Protein AF-A0A3F3QE02-F1 (afdb_monomer)

Mean predicted aligned error: 12.65 Å

Foldseek 3Di:
DDDDDDPCPPVFQADDPVRLVVVCVVCVVVCVVVVVVCVVQVVFPAFQLRCLVPDPQNVLVNVLCVLPPVSNVQRPDLVFAKEFEGAGPVQSVVPPPDDDNVRSSLQRQQGMFRHADAVVNCAQWQKGFTSHDDPQALGGDIWGWDQDPQGIDINNPKHFPAGQCRHSRHTYTYIHHGDDAFAQPVVVLVPDDCVWAVVLSVLCVVQPVSVCVSQVPVFRWKKFWGFTPVLLVLADPVVNVQCPDPNNVVVSNVVRVLRIGTNDFDDPTPPPPPDPDDPVPPPPPSLVPNLVPDDVVRNPSNSPSPPPGIDMGIGGGD

pLDDT: mean 73.61, std 24.2, range [24.34, 97.94]

Secondary structure (DSSP, 8-state):
--------TTSSSS--HHHHHHHHHHHHHHHHHHHTGGGGGGG----HHHHHHH-GGGHHHHHHHHH-HHHHHHHH-TT--EEEEEE-HHHHHTTGGG--HHHHHHHHHHTEESS---HHHHTT--EEE-S---TTSSSS-EEEEEEETTEEEETTTEEEEEEEEEETTEEEEEESSPPPPPPBHHHHHHHS-HHHHHHHHHHHHH-HHHHHHHT-TT---EEEEEE-HHHHHTS-HHHHHHHTSTTTHHHHHHHHHHTEEET------------SS-----SSSSTHHHHHHS-GGGHHHHHHHTTS-EEEEEEB--

Nearest PDB structures (foldseek):
  7asg-assembly1_A  TM=6.062E-01  e=3.870E-11  Homo sapiens
  5nv6-assembly1_A  TM=6.025E-01  e=3.645E-11  Homo sapiens
  5yjh-assembly1_A-2  TM=5.823E-01  e=7.937E-11  Homo sapiens
  2ltc-assembly1_A  TM=8.422E-01  e=9.269E-08  Homo sapiens
  5yjg-assembly1_A  TM=5.680E-01  e=1.628E-10  Homo sapiens

Organism: NCBI:txid1341132

Structure (mmCIF, N/CA/C/O backbone):
data_AF-A0A3F3QE02-F1
#
_entry.id   AF-A0A3F3QE02-F1
#
loop_
_atom_site.group_PDB
_atom_site.id
_atom_site.type_symbol
_atom_site.label_atom_id
_atom_site.label_alt_id
_atom_site.label_comp_id
_atom_site.label_asym_id
_atom_site.label_entity_id
_atom_site.label_seq_id
_atom_site.pdbx_PDB_ins_code
_atom_site.Cartn_x
_atom_site.Cartn_y
_atom_site.Cartn_z
_atom_site.occupancy
_atom_site.B_iso_or_equiv
_atom_site.auth_seq_id
_atom_site.auth_comp_id
_atom_site.auth_asym_id
_atom_site.auth_atom_id
_atom_site.pdbx_PDB_model_num
ATOM 1 N N . MET A 1 1 ? -8.729 45.104 16.709 1.00 31.39 1 MET A N 1
ATOM 2 C CA . MET A 1 1 ? -8.612 44.468 15.380 1.00 31.39 1 MET A CA 1
ATOM 3 C C . MET A 1 1 ? -7.772 43.216 15.559 1.00 31.39 1 MET A C 1
ATOM 5 O O . MET A 1 1 ? -6.553 43.283 15.537 1.00 31.39 1 MET A O 1
ATOM 9 N N . THR A 1 2 ? -8.435 42.121 15.915 1.00 25.28 2 THR A N 1
ATOM 10 C CA . THR A 1 2 ? -7.852 40.803 16.194 1.00 25.28 2 THR A CA 1
ATOM 11 C C . THR A 1 2 ? -7.754 40.004 14.894 1.00 25.28 2 THR A C 1
ATOM 13 O O . THR A 1 2 ? -8.689 40.004 14.097 1.00 25.28 2 THR A O 1
ATOM 16 N N . ALA A 1 3 ? -6.604 39.373 14.661 1.00 31.03 3 ALA A N 1
ATOM 17 C CA . ALA A 1 3 ? -6.336 38.516 13.507 1.00 31.03 3 ALA A CA 1
ATOM 18 C C . ALA A 1 3 ? -7.158 37.212 13.564 1.00 31.03 3 ALA A C 1
ATOM 20 O O . ALA A 1 3 ? -7.295 36.664 14.659 1.00 31.03 3 ALA A O 1
ATOM 21 N N . PRO A 1 4 ? -7.631 36.651 12.435 1.00 32.84 4 PRO A N 1
ATOM 22 C CA . PRO A 1 4 ? -8.091 35.272 12.398 1.00 32.84 4 PRO A CA 1
ATOM 23 C C . PRO A 1 4 ? -6.944 34.370 11.923 1.00 32.84 4 PRO A C 1
ATOM 25 O O . PRO A 1 4 ? -6.661 34.253 10.733 1.00 32.84 4 PRO A O 1
ATOM 28 N N . GLY A 1 5 ? -6.252 33.765 12.887 1.00 33.69 5 GLY A N 1
ATOM 29 C CA . GLY A 1 5 ? -5.461 32.555 12.686 1.00 33.69 5 GLY A CA 1
ATOM 30 C C . GLY A 1 5 ? -6.272 31.322 13.096 1.00 33.69 5 GLY A C 1
ATOM 31 O O . GLY A 1 5 ? -7.119 31.432 13.979 1.00 33.69 5 GLY A O 1
ATOM 32 N N . SER A 1 6 ? -5.940 30.171 12.490 1.00 34.22 6 SER A N 1
ATOM 33 C CA . SER A 1 6 ? -6.325 28.778 12.831 1.00 34.22 6 SER A CA 1
ATOM 34 C C . SER A 1 6 ? -7.258 27.975 11.897 1.00 34.22 6 SER A C 1
ATOM 36 O O . SER A 1 6 ? -7.756 26.938 12.309 1.00 34.22 6 SER A O 1
ATOM 38 N N . GLU A 1 7 ? -7.366 28.304 10.604 1.00 34.56 7 GLU A N 1
ATOM 39 C CA . GLU A 1 7 ? -8.074 27.466 9.598 1.00 34.56 7 GLU A CA 1
ATOM 40 C C . GLU A 1 7 ? -7.132 26.754 8.598 1.00 34.56 7 GLU A C 1
ATOM 42 O O . GLU A 1 7 ? -7.482 26.489 7.453 1.00 34.56 7 GLU A O 1
ATOM 47 N N . HIS A 1 8 ? -5.904 26.428 9.022 1.00 34.72 8 HIS A N 1
ATOM 48 C CA . HIS A 1 8 ? -4.877 25.801 8.168 1.00 34.72 8 HIS A CA 1
ATOM 49 C C . HIS A 1 8 ? -4.598 24.311 8.509 1.00 34.72 8 HIS A C 1
ATOM 51 O O . HIS A 1 8 ? -3.681 23.699 7.963 1.00 34.72 8 HIS A O 1
ATOM 57 N N . TRP A 1 9 ? -5.370 23.695 9.415 1.00 37.66 9 TRP A N 1
ATOM 58 C CA . TRP A 1 9 ? -4.983 22.479 10.167 1.00 37.66 9 TRP A CA 1
ATOM 59 C C . TRP A 1 9 ? -5.307 21.115 9.527 1.00 37.66 9 TRP A C 1
ATOM 61 O O . TRP A 1 9 ? -5.337 20.088 10.205 1.00 37.66 9 TRP A O 1
ATOM 71 N N . LEU A 1 10 ? -5.451 21.071 8.203 1.00 36.22 10 LEU A N 1
ATOM 72 C CA . LEU A 1 10 ? -5.369 19.831 7.411 1.00 36.22 10 LEU A CA 1
ATOM 73 C C . LEU A 1 10 ? -4.143 19.822 6.485 1.00 36.22 10 LEU A C 1
ATOM 75 O O . LEU A 1 10 ? -4.102 19.085 5.507 1.00 36.22 10 LEU A O 1
ATOM 79 N N . ALA A 1 11 ? -3.137 20.651 6.780 1.00 32.00 11 ALA A N 1
ATOM 80 C CA . ALA A 1 11 ? -1.981 20.852 5.906 1.00 32.00 11 ALA A CA 1
ATOM 81 C C . ALA A 1 11 ? -1.016 19.658 5.783 1.00 32.00 11 ALA A C 1
ATOM 83 O O . ALA A 1 11 ? -0.131 19.703 4.937 1.00 32.00 11 ALA A O 1
ATOM 84 N N . SER A 1 12 ? -1.201 18.568 6.525 1.00 36.78 12 SER A N 1
ATOM 85 C CA . SER A 1 12 ? -0.683 17.259 6.123 1.00 36.78 12 SER A CA 1
ATOM 86 C C . SER A 1 12 ? -1.503 16.156 6.797 1.00 36.78 12 SER A C 1
ATOM 88 O O . SER A 1 12 ? -1.817 16.228 7.985 1.00 36.78 12 SER A O 1
ATOM 90 N N . THR A 1 13 ? -1.859 15.115 6.043 1.00 41.81 13 THR A N 1
ATOM 91 C CA . THR A 1 13 ? -2.338 13.812 6.557 1.00 41.81 13 THR A CA 1
ATOM 92 C C . THR A 1 13 ? -3.775 13.647 7.104 1.00 41.81 13 THR A C 1
ATOM 94 O O . THR A 1 13 ? -4.041 12.649 7.763 1.00 41.81 13 THR A O 1
ATOM 97 N N . ALA A 1 14 ? -4.758 14.504 6.801 1.00 34.31 14 ALA A N 1
ATOM 98 C CA . ALA A 1 14 ? -6.176 14.110 6.961 1.00 34.31 14 ALA A CA 1
ATOM 99 C C . ALA A 1 14 ? -7.114 14.852 5.982 1.00 34.31 14 ALA A C 1
ATOM 101 O O . ALA A 1 14 ? -6.788 15.970 5.584 1.00 34.31 14 ALA A O 1
ATOM 102 N N . PRO A 1 15 ? -8.254 14.255 5.567 1.00 35.03 15 PRO A N 1
ATOM 103 C CA . PRO A 1 15 ? -9.165 14.854 4.587 1.00 35.03 15 PRO A CA 1
ATOM 104 C C . PRO A 1 15 ? -10.041 15.983 5.169 1.00 35.03 15 PRO A C 1
ATOM 106 O O . PRO A 1 15 ? -10.417 15.953 6.337 1.00 35.03 15 PRO A O 1
ATOM 109 N N . THR A 1 16 ? -10.359 16.979 4.330 1.00 37.97 16 THR A N 1
ATOM 110 C CA . THR A 1 16 ? -11.189 18.164 4.661 1.00 37.97 16 THR A CA 1
ATOM 111 C C . THR A 1 16 ? -12.675 17.867 4.796 1.00 37.97 16 THR A C 1
ATOM 113 O O . THR A 1 16 ? -13.139 16.877 4.256 1.00 37.97 16 THR A O 1
ATOM 116 N N . GLU A 1 17 ? -13.433 18.748 5.454 1.00 38.00 17 GLU A N 1
ATOM 117 C CA . GLU A 1 17 ? -14.901 18.675 5.575 1.00 38.00 17 GLU A CA 1
ATOM 118 C C . GLU A 1 17 ? -15.590 18.661 4.194 1.00 38.00 17 GLU A C 1
ATOM 120 O O . GLU A 1 17 ? -16.461 17.838 3.946 1.00 38.00 17 GLU A O 1
ATOM 125 N N . GLY A 1 18 ? -15.085 19.434 3.223 1.00 35.25 18 GLY A N 1
ATOM 126 C CA . GLY A 1 18 ? -15.527 19.356 1.822 1.00 35.25 18 GLY A CA 1
ATOM 127 C C . GLY A 1 18 ? -15.071 18.084 1.091 1.00 35.25 18 GLY A C 1
ATOM 128 O O . GLY A 1 18 ? -15.767 17.590 0.208 1.00 35.25 18 GLY A O 1
ATOM 129 N N . SER A 1 19 ? -13.921 17.504 1.457 1.00 36.50 19 SER A N 1
ATOM 130 C CA . SER A 1 19 ? -13.512 16.171 0.983 1.00 36.50 19 SER A CA 1
ATOM 131 C C . SER A 1 19 ? -14.353 15.065 1.614 1.00 36.50 19 SER A C 1
ATOM 133 O O . SER A 1 19 ? -14.618 14.074 0.949 1.00 36.50 19 SER A O 1
ATOM 135 N N . LEU A 1 20 ? -14.789 15.233 2.862 1.00 38.91 20 LEU A N 1
ATOM 136 C CA . LEU A 1 20 ? -15.699 14.339 3.564 1.00 38.91 20 LEU A CA 1
ATOM 137 C C . LEU A 1 20 ? -17.091 14.421 2.952 1.00 38.91 20 LEU A C 1
ATOM 139 O O . LEU A 1 20 ? -17.633 13.371 2.659 1.00 38.91 20 LEU A O 1
ATOM 143 N N . GLU A 1 21 ? -17.615 15.606 2.631 1.00 40.53 21 GLU A N 1
ATOM 144 C CA . GLU A 1 21 ? -18.857 15.750 1.862 1.00 40.53 21 GLU A CA 1
ATOM 145 C C . GLU A 1 21 ? -18.729 15.166 0.451 1.00 40.53 21 GLU A C 1
ATOM 147 O O . GLU A 1 21 ? -19.657 14.524 -0.029 1.00 40.53 21 GLU A O 1
ATOM 152 N N . HIS A 1 22 ? -17.580 15.326 -0.217 1.00 40.22 22 HIS A N 1
ATOM 153 C CA . HIS A 1 22 ? -17.353 14.752 -1.546 1.00 40.22 22 HIS A CA 1
ATOM 154 C C . HIS A 1 22 ? -17.227 13.226 -1.504 1.00 40.22 22 HIS A C 1
ATOM 156 O O . HIS A 1 22 ? -17.786 12.553 -2.362 1.00 40.22 22 HIS A O 1
ATOM 162 N N . LEU A 1 23 ? -16.543 12.664 -0.502 1.00 40.34 23 LEU A N 1
ATOM 163 C CA . LEU A 1 23 ? -16.462 11.221 -0.266 1.00 40.34 23 LEU A CA 1
ATOM 164 C C . LEU A 1 23 ? -17.835 10.684 0.157 1.00 40.34 23 LEU A C 1
ATOM 166 O O . LEU A 1 23 ? -18.316 9.713 -0.416 1.00 40.34 23 LEU A O 1
ATOM 170 N N . GLN A 1 24 ? -18.519 11.352 1.083 1.00 44.75 24 GLN A N 1
ATOM 171 C CA . GLN A 1 24 ? -19.880 11.021 1.490 1.00 44.75 24 GLN A CA 1
ATOM 172 C C . GLN A 1 24 ? -20.840 11.097 0.309 1.00 44.75 24 GLN A C 1
ATOM 174 O O . GLN A 1 24 ? -21.624 10.179 0.178 1.00 44.75 24 GLN A O 1
ATOM 179 N N . GLN A 1 25 ? -20.763 12.080 -0.593 1.00 47.81 25 GLN A N 1
ATOM 180 C CA . GLN A 1 25 ? -21.573 12.144 -1.821 1.00 47.81 25 GLN A CA 1
ATOM 181 C C . GLN A 1 25 ? -21.164 11.089 -2.854 1.00 47.81 25 GLN A C 1
ATOM 183 O O . GLN A 1 25 ? -22.032 10.473 -3.473 1.00 47.81 25 GLN A O 1
ATOM 188 N N . GLN A 1 26 ? -19.863 10.846 -3.029 1.00 44.28 26 GLN A N 1
ATOM 189 C CA . GLN A 1 26 ? -19.318 9.817 -3.921 1.00 44.28 26 GLN A CA 1
ATOM 190 C C . GLN A 1 26 ? -19.779 8.418 -3.499 1.00 44.28 26 GLN A C 1
ATOM 192 O O . GLN A 1 26 ? -20.041 7.571 -4.356 1.00 44.28 26 GLN A O 1
ATOM 197 N N . TYR A 1 27 ? -19.923 8.191 -2.194 1.00 46.72 27 TYR A N 1
ATOM 198 C CA . TYR A 1 27 ? -20.382 6.934 -1.618 1.00 46.72 27 TYR A CA 1
ATOM 199 C C . TYR A 1 27 ? -21.848 6.974 -1.148 1.00 46.72 27 TYR A C 1
ATOM 201 O O . TYR A 1 27 ? -22.376 5.921 -0.817 1.00 46.72 27 TYR A O 1
ATOM 209 N N . ALA A 1 28 ? -22.557 8.111 -1.196 1.00 46.91 28 ALA A N 1
ATOM 210 C CA . ALA A 1 28 ? -23.898 8.295 -0.610 1.00 46.91 28 ALA A CA 1
ATOM 211 C C . ALA A 1 28 ? -24.915 7.296 -1.160 1.00 46.91 28 ALA A C 1
ATOM 213 O O . ALA A 1 28 ? -25.694 6.721 -0.405 1.00 46.91 28 ALA A O 1
ATOM 214 N N . GLY A 1 29 ? -24.876 7.043 -2.472 1.00 44.41 29 GLY A N 1
ATOM 215 C CA . GLY A 1 29 ? -25.767 6.079 -3.121 1.00 44.41 29 GLY A CA 1
ATOM 216 C C . GLY A 1 29 ? -25.515 4.623 -2.706 1.00 44.41 29 GLY A C 1
ATOM 217 O O . GLY A 1 29 ? -26.452 3.830 -2.691 1.00 44.41 29 GLY A O 1
ATOM 218 N N . TYR A 1 30 ? -24.278 4.275 -2.334 1.00 47.97 30 TYR A N 1
ATOM 219 C CA . TYR A 1 30 ? -23.897 2.934 -1.870 1.00 47.97 30 TYR A CA 1
ATOM 220 C C . TYR A 1 30 ? -24.066 2.783 -0.356 1.00 47.97 30 TYR A C 1
ATOM 222 O O . TYR A 1 30 ? -24.628 1.788 0.102 1.00 47.97 30 TYR A O 1
ATOM 230 N N . CYS A 1 31 ? -23.656 3.799 0.408 1.00 45.06 31 CYS A N 1
ATOM 231 C CA . CYS A 1 31 ? -23.870 3.892 1.843 1.00 45.06 31 CYS A CA 1
ATOM 232 C C . CYS A 1 31 ? -25.361 3.816 2.167 1.00 45.06 31 CYS A C 1
ATOM 234 O O . CYS A 1 31 ? -25.716 3.062 3.051 1.00 45.06 31 CYS A O 1
ATOM 236 N N . HIS A 1 32 ? -26.261 4.484 1.435 1.00 43.59 32 HIS A N 1
ATOM 237 C CA . HIS A 1 32 ? -27.696 4.445 1.753 1.00 43.59 32 HIS A CA 1
ATOM 238 C C . HIS A 1 32 ? -28.330 3.046 1.588 1.00 43.59 32 HIS A C 1
ATOM 240 O O . HIS A 1 32 ? -29.169 2.654 2.397 1.00 43.59 32 HIS A O 1
ATOM 246 N N . ALA A 1 33 ? -27.889 2.252 0.603 1.00 44.84 33 ALA A N 1
ATOM 247 C CA . ALA A 1 33 ? -28.361 0.876 0.413 1.00 44.84 33 ALA A CA 1
ATOM 248 C C . ALA A 1 33 ? -27.816 -0.084 1.488 1.00 44.84 33 ALA A C 1
ATOM 250 O O . ALA A 1 33 ? -28.560 -0.911 2.012 1.00 44.84 33 ALA A O 1
ATOM 251 N N . LEU A 1 34 ? -26.544 0.063 1.871 1.00 48.22 34 LEU A N 1
ATOM 252 C CA . LEU A 1 34 ? -25.916 -0.710 2.950 1.00 48.22 34 LEU A CA 1
ATOM 253 C C . LEU A 1 34 ? -26.347 -0.249 4.350 1.00 48.22 34 LEU A C 1
ATOM 255 O O . LEU A 1 34 ? -26.418 -1.064 5.261 1.00 48.22 34 LEU A O 1
ATOM 259 N N . MET A 1 35 ? -26.745 1.014 4.509 1.00 45.03 35 MET A N 1
ATOM 260 C CA . MET A 1 35 ? -27.331 1.552 5.739 1.00 45.03 35 MET A CA 1
ATOM 261 C C . MET A 1 35 ? -28.660 0.874 6.089 1.00 45.03 35 MET A C 1
ATOM 263 O O . MET A 1 35 ? -28.975 0.719 7.261 1.00 45.03 35 MET A O 1
ATOM 267 N N . SER A 1 36 ? -29.409 0.372 5.099 1.00 45.72 36 SER A N 1
ATOM 268 C CA . SER A 1 36 ? -30.597 -0.452 5.371 1.00 45.72 36 SER A CA 1
ATOM 269 C C . SER A 1 36 ? -30.251 -1.819 5.987 1.00 45.72 36 SER A C 1
ATOM 271 O O . SER A 1 36 ? -31.016 -2.334 6.795 1.00 45.72 36 SER A O 1
ATOM 273 N N . SER A 1 37 ? -29.062 -2.361 5.687 1.00 45.16 37 SER A N 1
ATOM 274 C CA . SER A 1 37 ? -28.469 -3.515 6.385 1.00 45.16 37 SER A CA 1
ATOM 275 C C . SER A 1 37 ? -27.850 -3.128 7.736 1.00 45.16 37 SER A C 1
ATOM 277 O O . SER A 1 37 ? -27.648 -4.001 8.575 1.00 45.16 37 SER A O 1
ATOM 279 N N . LEU A 1 38 ? -27.563 -1.839 7.956 1.00 46.19 38 LEU A N 1
ATOM 280 C CA . LEU A 1 38 ? -27.142 -1.254 9.235 1.00 46.19 38 LEU A CA 1
ATOM 281 C C . LEU A 1 38 ? -28.322 -0.855 10.130 1.00 46.19 38 LEU A C 1
ATOM 283 O O . LEU A 1 38 ? -28.093 -0.369 11.229 1.00 46.19 38 LEU A O 1
ATOM 287 N N . ALA A 1 39 ? -29.577 -1.097 9.744 1.00 45.06 39 ALA A N 1
ATOM 288 C CA . ALA A 1 39 ? -30.697 -0.982 10.685 1.00 45.06 39 ALA A CA 1
ATOM 289 C C . ALA A 1 39 ? -30.563 -1.967 11.873 1.00 45.06 39 ALA A C 1
ATOM 291 O O . ALA A 1 39 ? -31.183 -1.776 12.913 1.00 45.06 39 ALA A O 1
ATOM 292 N N . ASP A 1 40 ? -29.704 -2.989 11.750 1.00 45.28 40 ASP A N 1
ATOM 293 C CA . ASP A 1 40 ? -29.249 -3.824 12.869 1.00 45.28 40 ASP A CA 1
ATOM 294 C C . ASP A 1 40 ? -28.040 -3.240 13.640 1.00 45.28 40 ASP A C 1
ATOM 296 O O . ASP A 1 40 ? -27.746 -3.709 14.737 1.00 45.28 40 ASP A O 1
ATOM 300 N N . ALA A 1 41 ? -27.351 -2.212 13.128 1.00 46.31 41 ALA A N 1
ATOM 301 C CA . ALA A 1 41 ? -26.222 -1.541 13.789 1.00 46.31 41 ALA A CA 1
ATOM 302 C C . ALA A 1 41 ? -26.645 -0.667 14.976 1.00 46.31 41 ALA A C 1
ATOM 304 O O . ALA A 1 41 ? -25.842 -0.476 15.884 1.00 46.31 41 ALA A O 1
ATOM 305 N N . ASP A 1 42 ? -27.919 -0.262 15.052 1.00 48.41 42 ASP A N 1
ATOM 306 C CA . ASP A 1 42 ? -28.525 0.294 16.276 1.00 48.41 42 ASP A CA 1
ATOM 307 C C . ASP A 1 42 ? -28.441 -0.686 17.474 1.00 48.41 42 ASP A C 1
ATOM 309 O O . ASP A 1 42 ? -28.705 -0.305 18.615 1.00 48.41 42 ASP A O 1
ATOM 313 N N . LYS A 1 43 ? -28.044 -1.955 17.255 1.00 50.84 43 LYS A N 1
ATOM 314 C CA . LYS A 1 43 ? -27.726 -2.922 18.323 1.00 50.84 43 LYS A CA 1
ATOM 315 C C . LYS A 1 43 ? -26.253 -2.946 18.738 1.00 50.84 43 LYS A C 1
ATOM 317 O O . LYS A 1 43 ? -25.953 -3.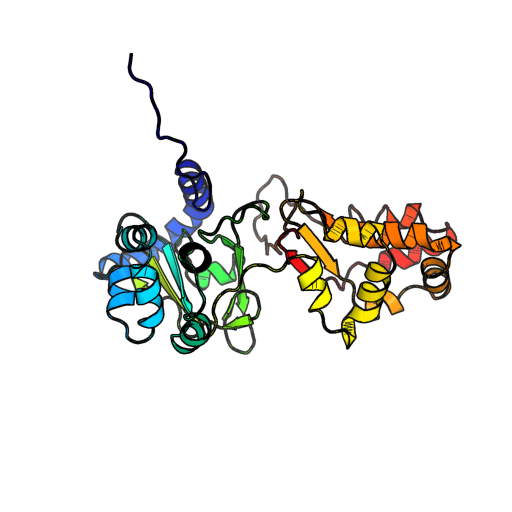498 19.798 1.00 50.84 43 LYS A O 1
ATOM 322 N N . ALA A 1 44 ? -25.326 -2.403 17.950 1.00 59.72 44 ALA A N 1
ATOM 323 C CA . ALA A 1 44 ? -23.914 -2.382 18.314 1.00 59.72 44 ALA A CA 1
ATOM 324 C C . ALA A 1 44 ? -23.667 -1.231 19.300 1.00 59.72 44 ALA A C 1
ATOM 326 O O . ALA A 1 44 ? -23.515 -0.083 18.910 1.00 59.72 44 ALA A O 1
ATOM 327 N N . GLN A 1 45 ? -23.638 -1.540 20.598 1.00 73.19 45 GLN A N 1
ATOM 328 C CA . GLN A 1 45 ? -23.432 -0.544 21.663 1.00 73.19 45 GLN A CA 1
ATOM 329 C C . GLN A 1 45 ? -21.968 -0.123 21.853 1.00 73.19 45 GLN A C 1
ATOM 331 O O . GLN A 1 45 ? -21.680 0.708 22.706 1.00 73.19 45 GLN A O 1
ATOM 336 N N . VAL A 1 46 ? -21.047 -0.731 21.105 1.00 89.88 46 VAL A N 1
ATOM 337 C CA . VAL A 1 46 ? -19.603 -0.616 21.320 1.00 89.88 46 VAL A CA 1
ATOM 338 C C . VAL A 1 46 ? -18.994 0.161 20.159 1.00 89.88 46 VAL A C 1
ATOM 340 O O . VAL A 1 46 ? -19.244 -0.168 19.000 1.00 89.88 46 VAL A O 1
ATOM 343 N N . THR A 1 47 ? -18.203 1.185 20.460 1.00 91.81 47 THR A N 1
ATOM 344 C CA . THR A 1 47 ? -17.444 1.971 19.472 1.00 91.81 47 THR A CA 1
ATOM 345 C C . THR A 1 47 ? -16.246 1.190 18.918 1.00 91.81 47 THR A C 1
ATOM 347 O O . THR A 1 47 ? -15.808 0.197 19.498 1.00 91.81 47 THR A O 1
ATOM 350 N N . LEU A 1 48 ? -15.653 1.661 17.817 1.00 94.81 48 LEU A N 1
ATOM 351 C CA . LEU A 1 48 ? -14.395 1.145 17.269 1.00 94.81 48 LEU A CA 1
ATOM 352 C C . LEU A 1 48 ? -13.312 1.097 18.349 1.00 94.81 48 LEU A C 1
ATOM 354 O O . LEU A 1 48 ? -12.656 0.073 18.511 1.00 94.81 48 LEU A O 1
ATOM 358 N N . TYR A 1 49 ? -13.147 2.176 19.119 1.00 96.69 49 TYR A N 1
ATOM 359 C CA . TYR A 1 49 ? -12.167 2.210 20.203 1.00 96.69 49 TYR A CA 1
ATOM 360 C C . TYR A 1 49 ? -12.443 1.138 21.267 1.00 96.69 49 TYR A C 1
ATOM 362 O O . TYR A 1 49 ? -11.535 0.400 21.646 1.00 96.69 49 TYR A O 1
ATOM 370 N N . GLU A 1 50 ? -13.683 1.024 21.743 1.00 95.88 50 GLU A N 1
ATOM 371 C CA . GLU A 1 50 ? -14.041 0.057 22.787 1.00 95.88 50 GLU A CA 1
ATOM 372 C C . GLU A 1 50 ? -13.909 -1.393 22.302 1.00 95.88 50 GLU A C 1
ATOM 374 O O . GLU A 1 50 ? -13.428 -2.246 23.051 1.00 95.88 50 GLU A O 1
ATOM 379 N N . PHE A 1 51 ? -14.256 -1.672 21.041 1.00 95.69 51 PHE A N 1
ATOM 380 C CA . PHE A 1 51 ? -14.050 -2.982 20.428 1.00 95.69 51 PHE A CA 1
ATOM 381 C C . PHE A 1 51 ? -12.563 -3.347 20.426 1.00 95.69 51 PHE A C 1
ATOM 383 O O . PHE A 1 51 ? -12.188 -4.419 20.901 1.00 95.69 51 PHE A O 1
ATOM 390 N N . LEU A 1 52 ? -11.708 -2.427 19.962 1.00 97.19 52 LEU A N 1
ATOM 391 C CA . LEU A 1 52 ? -10.258 -2.628 19.915 1.00 97.19 52 LEU A CA 1
ATOM 392 C C . LEU A 1 52 ? -9.628 -2.766 21.311 1.00 97.19 52 LEU A C 1
ATOM 394 O O . LEU A 1 52 ? -8.630 -3.468 21.466 1.00 97.19 52 LEU A O 1
ATOM 398 N N . ALA A 1 53 ? -10.185 -2.092 22.317 1.00 97.00 53 ALA A N 1
ATOM 399 C CA . ALA A 1 53 ? -9.705 -2.152 23.695 1.00 97.00 53 ALA A CA 1
ATOM 400 C C . ALA A 1 53 ? -10.120 -3.440 24.424 1.00 97.00 53 ALA A C 1
ATOM 402 O O . ALA A 1 53 ? -9.402 -3.899 25.311 1.00 97.00 53 ALA A O 1
ATOM 403 N N . THR A 1 54 ? -11.266 -4.020 24.061 1.00 95.69 54 THR A N 1
ATOM 404 C CA . THR A 1 54 ? -11.813 -5.215 24.725 1.00 95.69 54 THR A CA 1
ATOM 405 C C . THR A 1 54 ? -11.335 -6.510 24.060 1.00 95.69 54 THR A C 1
ATOM 407 O O . THR A 1 54 ? -11.223 -7.541 24.722 1.00 95.69 54 THR A O 1
ATOM 410 N N . ASN A 1 55 ? -11.042 -6.481 22.757 1.00 95.06 55 ASN A N 1
ATOM 411 C CA . ASN A 1 55 ? -10.613 -7.658 22.012 1.00 95.06 55 ASN A CA 1
ATOM 412 C C . ASN A 1 55 ? -9.110 -7.954 22.219 1.00 95.06 55 ASN A C 1
ATOM 414 O O . ASN A 1 55 ? -8.237 -7.125 21.953 1.00 95.06 55 ASN A O 1
ATOM 418 N N . SER A 1 56 ? -8.785 -9.171 22.671 1.00 96.25 56 SER A N 1
ATOM 419 C CA . SER A 1 56 ? -7.400 -9.605 22.892 1.00 96.25 56 SER A CA 1
ATOM 420 C C . SER A 1 56 ? -6.558 -9.613 21.615 1.00 96.25 56 SER A C 1
ATOM 422 O O . SER A 1 56 ? -5.354 -9.332 21.674 1.00 96.25 56 SER A O 1
ATOM 424 N N . ASP A 1 57 ? -7.173 -9.873 20.461 1.00 95.56 57 ASP A N 1
ATOM 425 C CA . ASP A 1 57 ? -6.490 -10.010 19.170 1.00 95.56 57 ASP A CA 1
ATOM 426 C C . ASP A 1 57 ? -6.060 -8.666 18.570 1.00 95.56 57 ASP A C 1
ATOM 428 O O . ASP A 1 57 ? -5.240 -8.629 17.651 1.00 95.56 57 ASP A O 1
ATOM 432 N N . THR A 1 58 ? -6.529 -7.561 19.157 1.00 96.81 58 THR A N 1
ATOM 433 C CA . THR A 1 58 ? -6.215 -6.183 18.753 1.00 96.81 58 THR A CA 1
ATOM 434 C C . THR A 1 58 ? -5.379 -5.425 19.790 1.00 96.81 58 THR A C 1
ATOM 436 O O . THR A 1 58 ? -5.105 -4.234 19.618 1.00 96.81 58 THR A O 1
ATOM 439 N N . SER A 1 59 ? -4.938 -6.104 20.856 1.00 96.56 59 SER A N 1
ATOM 440 C CA . SER A 1 59 ? -4.235 -5.503 22.000 1.00 96.56 59 SER A CA 1
ATOM 441 C C . SER A 1 59 ? -2.930 -4.767 21.657 1.00 96.56 59 SER A C 1
ATOM 443 O O . SER A 1 59 ? -2.578 -3.808 22.341 1.00 96.56 59 SER A O 1
ATOM 445 N N . GLU A 1 60 ? -2.210 -5.155 20.602 1.00 95.88 60 GLU A N 1
ATOM 446 C CA . GLU A 1 60 ? -1.025 -4.418 20.131 1.00 95.88 60 GLU A CA 1
ATOM 447 C C . GLU A 1 60 ? -1.410 -3.170 19.327 1.00 95.88 60 GLU A C 1
ATOM 449 O O . GLU A 1 60 ? -0.736 -2.144 19.401 1.00 95.88 60 GLU A O 1
ATOM 454 N N . PHE A 1 61 ? -2.506 -3.229 18.567 1.00 97.00 61 PHE A N 1
ATOM 455 C CA . PHE A 1 61 ? -2.963 -2.105 17.752 1.00 97.00 61 PHE A CA 1
ATOM 456 C C . PHE A 1 61 ? -3.530 -0.979 18.620 1.00 97.00 61 PHE A C 1
ATOM 458 O O . PHE A 1 61 ? -3.199 0.187 18.404 1.00 97.00 61 PHE A O 1
ATOM 465 N N . ILE A 1 62 ? -4.322 -1.313 19.645 1.00 97.31 62 ILE A N 1
ATOM 466 C CA . ILE A 1 62 ? -4.885 -0.312 20.563 1.00 97.31 62 ILE A CA 1
ATOM 467 C C . ILE A 1 62 ? -3.796 0.430 21.351 1.00 97.31 62 ILE A C 1
ATOM 469 O O . ILE A 1 62 ? -3.912 1.634 21.552 1.00 97.31 62 ILE A O 1
ATOM 473 N N . GLN A 1 63 ? -2.678 -0.227 21.689 1.00 95.31 63 GLN A N 1
ATOM 474 C CA . GLN A 1 63 ? -1.524 0.443 22.304 1.00 95.31 63 GLN A CA 1
ATOM 475 C C . GLN A 1 63 ? -0.926 1.529 21.398 1.00 95.31 63 GLN A C 1
ATOM 477 O O . GLN A 1 63 ? -0.476 2.562 21.889 1.00 95.31 63 GLN A O 1
ATOM 482 N N . LEU A 1 64 ? -0.918 1.322 20.075 1.00 95.62 64 LEU A N 1
ATOM 483 C CA . LEU A 1 64 ? -0.487 2.349 19.121 1.00 95.62 64 LEU A CA 1
ATOM 484 C C . LEU A 1 64 ? -1.515 3.479 19.018 1.00 95.62 64 LEU A C 1
ATOM 486 O O . LEU A 1 64 ? -1.134 4.648 19.002 1.00 95.62 64 LEU A O 1
ATOM 490 N N . VAL A 1 65 ? -2.807 3.143 18.992 1.00 96.75 65 VAL A N 1
ATOM 491 C CA . VAL A 1 65 ? -3.902 4.127 19.011 1.00 96.75 65 VAL A CA 1
ATOM 492 C C . VAL A 1 65 ? -3.813 5.023 20.248 1.00 96.75 65 VAL A C 1
ATOM 494 O O . VAL A 1 65 ? -3.929 6.237 20.119 1.00 96.75 65 VAL A O 1
ATOM 497 N N . ASP A 1 66 ? -3.537 4.460 21.426 1.00 95.88 66 ASP A N 1
ATOM 498 C CA . ASP A 1 66 ? -3.429 5.211 22.682 1.00 95.88 66 ASP A CA 1
ATOM 499 C C . ASP A 1 66 ? -2.279 6.226 22.701 1.00 95.88 66 ASP A C 1
ATOM 501 O O . ASP A 1 66 ? -2.362 7.234 23.406 1.00 95.88 66 ASP A O 1
ATOM 505 N N . ARG A 1 67 ? -1.233 6.011 21.893 1.00 93.81 67 ARG A N 1
ATOM 506 C CA . ARG A 1 67 ? -0.143 6.984 21.709 1.00 93.81 67 ARG A CA 1
ATOM 507 C C . ARG A 1 67 ? -0.562 8.168 20.839 1.00 93.81 67 ARG A C 1
ATOM 509 O O . ARG A 1 67 ? -0.033 9.264 20.994 1.00 93.81 67 ARG A O 1
ATOM 516 N N . SER A 1 68 ? -1.561 7.989 19.975 1.00 93.44 68 SER A N 1
ATOM 517 C CA . SER A 1 68 ? -2.084 9.043 19.111 1.00 93.44 68 SER A CA 1
ATOM 518 C C . SER A 1 68 ? -3.436 9.552 19.603 1.00 93.44 68 SER A C 1
ATOM 520 O O . SER A 1 68 ? -4.496 9.062 19.206 1.00 93.44 68 SER A O 1
ATOM 522 N N . ARG A 1 69 ? -3.409 10.624 20.406 1.00 92.19 69 ARG A N 1
ATOM 523 C CA . ARG A 1 69 ? -4.623 11.297 20.905 1.00 92.19 69 ARG A CA 1
ATOM 524 C C . ARG A 1 69 ? -5.648 11.565 19.794 1.00 92.19 69 ARG A C 1
ATOM 526 O O . ARG A 1 69 ? -6.830 11.305 19.977 1.00 92.19 69 ARG A O 1
ATOM 533 N N . ARG A 1 70 ? -5.182 12.033 18.632 1.00 89.00 70 ARG A N 1
ATOM 534 C CA . ARG A 1 70 ? -6.032 12.375 17.483 1.00 89.00 70 ARG A CA 1
ATOM 535 C C . ARG A 1 70 ? -6.772 11.162 16.911 1.00 89.00 70 ARG A C 1
ATOM 537 O O . ARG A 1 70 ? -7.951 11.265 16.593 1.00 89.00 70 ARG A O 1
ATOM 544 N N . ILE A 1 71 ? -6.089 10.026 16.758 1.00 94.94 71 ILE A N 1
ATOM 545 C CA . ILE A 1 71 ? -6.715 8.800 16.243 1.00 94.94 71 ILE A CA 1
ATOM 546 C C . ILE A 1 71 ? -7.659 8.208 17.287 1.00 94.94 71 ILE A C 1
ATOM 548 O O . ILE A 1 71 ? -8.754 7.777 16.941 1.00 94.94 71 ILE A O 1
ATOM 552 N N . LYS A 1 72 ? -7.277 8.245 18.565 1.00 95.94 72 LYS A N 1
ATOM 553 C CA . LYS A 1 72 ? -8.138 7.816 19.667 1.00 95.94 72 LYS A CA 1
ATOM 554 C C . LYS A 1 72 ? -9.467 8.574 19.691 1.00 95.94 72 LYS A C 1
ATOM 556 O O . LYS A 1 72 ? -10.514 7.937 19.686 1.00 95.94 72 LYS A O 1
ATOM 561 N N . GLU A 1 73 ? -9.427 9.906 19.647 1.00 93.19 73 GLU A N 1
ATOM 562 C CA . GLU A 1 73 ? -10.632 10.749 19.602 1.00 93.19 73 GLU A CA 1
ATOM 563 C C . GLU A 1 73 ? -11.502 10.431 18.371 1.00 93.19 73 GLU A C 1
ATOM 565 O O . GLU A 1 73 ? -12.722 10.343 18.485 1.00 93.19 73 GLU A O 1
ATOM 570 N N . LEU A 1 74 ? -10.886 10.175 17.210 1.00 92.12 74 LEU A N 1
ATOM 571 C CA . LEU A 1 74 ? -11.599 9.786 15.988 1.00 92.12 74 LEU A CA 1
ATOM 572 C C . LEU A 1 74 ? -12.330 8.443 16.134 1.00 92.12 74 LEU A C 1
ATOM 574 O O . LEU A 1 74 ? -13.481 8.338 15.724 1.00 92.12 74 LEU A O 1
ATOM 578 N N . LEU A 1 75 ? -11.696 7.428 16.727 1.00 93.50 75 LEU A N 1
ATOM 579 C CA . LEU A 1 75 ? -12.299 6.097 16.893 1.00 93.50 75 LEU A CA 1
ATOM 580 C C . LEU A 1 75 ? -13.371 6.047 17.994 1.00 93.50 75 LEU A C 1
ATOM 582 O O . LEU A 1 75 ? -14.183 5.121 18.011 1.00 93.50 75 LEU A O 1
ATOM 586 N N . GLN A 1 76 ? -13.383 7.025 18.902 1.00 92.50 76 GLN A N 1
ATOM 587 C CA . GLN A 1 76 ? -14.426 7.205 19.918 1.00 92.50 76 GLN A CA 1
ATOM 588 C C . GLN A 1 76 ? -15.627 8.010 19.403 1.00 92.50 76 GLN A C 1
ATOM 590 O O . GLN A 1 76 ? -16.692 7.965 20.013 1.00 92.50 76 GLN A O 1
ATOM 595 N N . ASN A 1 77 ? -15.470 8.758 18.309 1.00 86.19 77 ASN A N 1
ATOM 596 C CA . ASN A 1 77 ? -16.524 9.613 17.783 1.00 86.19 77 ASN A CA 1
ATOM 597 C C . ASN A 1 77 ? -17.612 8.784 17.078 1.00 86.19 77 ASN A C 1
ATOM 599 O O . ASN A 1 77 ? -17.368 8.203 16.019 1.00 86.19 77 ASN A O 1
ATOM 603 N N . SER A 1 78 ? -18.817 8.767 17.649 1.00 81.75 78 SER A N 1
ATOM 604 C CA . SER A 1 78 ? -19.968 8.049 17.090 1.00 81.75 78 SER A CA 1
ATOM 605 C C . SER A 1 78 ? -20.514 8.657 15.797 1.00 81.75 78 SER A C 1
ATOM 607 O O . SER A 1 78 ? -21.115 7.942 15.000 1.00 81.75 78 SER A O 1
ATOM 609 N N . ASP A 1 79 ? -20.266 9.945 15.551 1.00 78.06 79 ASP A N 1
ATOM 610 C CA . ASP A 1 79 ? -20.7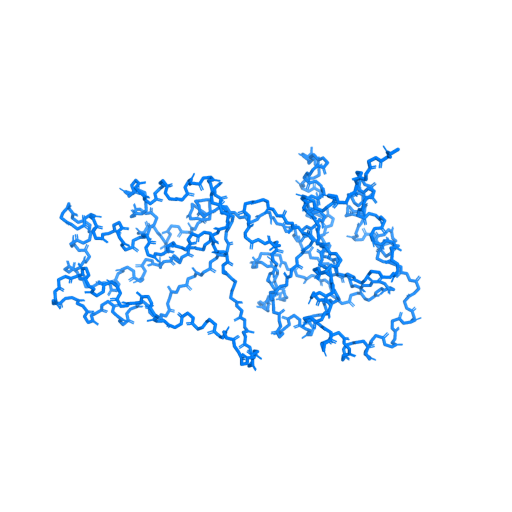47 10.644 14.354 1.00 78.06 79 ASP A CA 1
ATOM 611 C C . ASP A 1 79 ? -19.869 10.371 13.123 1.00 78.06 79 ASP A C 1
ATOM 613 O O . ASP A 1 79 ? -20.236 10.695 11.991 1.00 78.06 79 ASP A O 1
ATOM 617 N N . PHE A 1 80 ? -18.691 9.769 13.322 1.00 77.94 80 PHE A N 1
ATOM 618 C CA . PHE A 1 80 ? -17.745 9.476 12.255 1.00 77.94 80 PHE A CA 1
ATOM 619 C C . PHE A 1 80 ? -17.675 7.975 11.967 1.00 77.94 80 PHE A C 1
ATOM 621 O O . PHE A 1 80 ? -17.093 7.206 12.728 1.00 77.94 80 PHE A O 1
ATOM 628 N N . SER A 1 81 ? -18.223 7.563 10.820 1.00 82.38 81 SER A N 1
ATOM 629 C CA . SER A 1 81 ? -18.158 6.169 10.375 1.00 82.38 81 SER A CA 1
ATOM 630 C C . SER A 1 81 ? -16.854 5.864 9.637 1.00 82.38 81 SER A C 1
ATOM 632 O O . SER A 1 81 ? -16.525 6.517 8.643 1.00 82.38 81 SER A O 1
ATOM 634 N N . SER A 1 82 ? -16.121 4.843 10.084 1.00 89.00 82 SER A N 1
ATOM 635 C CA . SER A 1 82 ? -14.866 4.426 9.447 1.00 89.00 82 SER A CA 1
ATOM 636 C C . SER A 1 82 ? -14.673 2.912 9.424 1.00 89.00 82 SER A C 1
ATOM 638 O O . SER A 1 82 ? -15.389 2.163 10.081 1.00 89.00 82 SER A O 1
ATOM 640 N N . THR A 1 83 ? -13.705 2.445 8.639 1.00 95.06 83 THR A N 1
ATOM 641 C CA . THR A 1 83 ? -13.289 1.038 8.629 1.00 95.06 83 THR A CA 1
ATOM 642 C C . THR A 1 83 ? -11.842 0.940 9.075 1.00 95.06 83 THR A C 1
ATOM 644 O O . THR A 1 83 ? -10.975 1.598 8.495 1.00 95.06 83 THR A O 1
ATOM 647 N N . VAL A 1 84 ? -11.576 0.113 10.083 1.00 97.50 84 VAL A N 1
ATOM 648 C CA . VAL A 1 84 ? -10.236 -0.112 10.629 1.00 97.50 84 VAL A CA 1
ATOM 649 C C . VAL A 1 84 ? -9.716 -1.470 10.166 1.00 97.50 84 VAL A C 1
ATOM 651 O O . VAL A 1 84 ? -10.330 -2.509 10.395 1.00 97.50 84 VAL A O 1
ATOM 654 N N . TRP A 1 85 ? -8.556 -1.446 9.524 1.00 97.56 85 TRP A N 1
ATOM 655 C CA . TRP A 1 85 ? -7.803 -2.608 9.073 1.00 97.56 85 TRP A CA 1
ATOM 656 C C . TRP A 1 85 ? -6.785 -2.956 10.151 1.00 97.56 85 TRP A C 1
ATOM 658 O O . TRP A 1 85 ? -5.749 -2.306 10.247 1.00 97.56 85 TRP A O 1
ATOM 668 N N . VAL A 1 86 ? -7.068 -3.936 11.000 1.00 97.94 86 VAL A N 1
ATOM 669 C CA . VAL A 1 86 ? -6.243 -4.232 12.175 1.00 97.94 86 VAL A CA 1
ATOM 670 C C . VAL A 1 86 ? -5.257 -5.350 11.853 1.00 97.94 86 VAL A C 1
ATOM 672 O O . VAL A 1 86 ? -5.677 -6.483 11.618 1.00 97.94 86 VAL A O 1
ATOM 675 N N . PRO A 1 87 ? -3.940 -5.091 11.849 1.00 97.12 87 PRO A N 1
ATOM 676 C CA . PRO A 1 87 ? -2.962 -6.157 11.723 1.00 97.12 87 PRO A CA 1
ATOM 677 C C . PRO A 1 87 ? -2.940 -7.022 12.980 1.00 97.12 87 PRO A C 1
ATOM 679 O O . PRO A 1 87 ? -3.114 -6.524 14.091 1.00 97.12 87 PRO A O 1
ATOM 682 N N . SER A 1 88 ? -2.617 -8.299 12.813 1.00 95.75 88 SER A N 1
ATOM 683 C CA . SER A 1 88 ? -2.447 -9.220 13.928 1.00 95.75 88 SER A CA 1
ATOM 684 C C . SER A 1 88 ? -1.389 -8.723 14.921 1.00 95.75 88 SER A C 1
ATOM 686 O O . SER A 1 88 ? -0.355 -8.155 14.543 1.00 95.75 88 SER A O 1
ATOM 688 N N . ASN A 1 89 ? -1.579 -9.035 16.205 1.00 95.88 89 ASN A N 1
ATOM 689 C CA . ASN A 1 89 ? -0.589 -8.755 17.252 1.00 95.88 89 ASN A CA 1
ATOM 690 C C . ASN A 1 89 ? 0.805 -9.331 16.927 1.00 95.88 89 ASN A C 1
ATOM 692 O O . ASN A 1 89 ? 1.836 -8.802 17.343 1.00 95.88 89 ASN A O 1
ATOM 696 N N . ILE A 1 90 ? 0.870 -10.439 16.181 1.00 93.81 90 ILE A N 1
ATOM 697 C CA . ILE A 1 90 ? 2.138 -11.027 15.726 1.00 93.81 90 ILE A CA 1
ATOM 698 C C . ILE A 1 90 ? 2.838 -10.098 14.728 1.00 93.81 90 ILE A C 1
ATOM 700 O O . ILE A 1 90 ? 4.048 -9.898 14.840 1.00 93.81 90 ILE A O 1
ATOM 704 N N . ALA A 1 91 ? 2.101 -9.513 13.782 1.00 92.62 91 ALA A N 1
ATOM 705 C CA . ALA A 1 91 ? 2.653 -8.597 12.790 1.00 92.62 91 ALA A CA 1
ATOM 706 C C . ALA A 1 91 ? 3.169 -7.297 13.425 1.00 92.62 91 ALA A C 1
ATOM 708 O O . ALA A 1 91 ? 4.270 -6.856 13.102 1.00 92.62 91 ALA A O 1
ATOM 709 N N . LEU A 1 92 ? 2.421 -6.721 14.371 1.00 93.38 92 LEU A N 1
ATOM 710 C CA . LEU A 1 92 ? 2.785 -5.457 15.025 1.00 93.38 92 LEU A CA 1
ATOM 711 C C . LEU A 1 92 ? 3.999 -5.583 15.950 1.00 93.38 92 LEU A C 1
ATOM 713 O O . LEU A 1 92 ? 4.867 -4.708 15.949 1.00 93.38 92 LEU A O 1
ATOM 717 N N . ARG A 1 93 ? 4.129 -6.697 16.685 1.00 91.00 93 ARG A N 1
ATOM 718 C CA . ARG A 1 93 ? 5.286 -6.932 17.569 1.00 91.00 93 ARG A CA 1
ATOM 719 C C . ARG A 1 93 ? 6.624 -6.941 16.832 1.00 91.00 93 ARG A C 1
ATOM 721 O O . ARG A 1 93 ? 7.640 -6.622 17.440 1.00 91.00 93 ARG A O 1
ATOM 728 N N . ARG A 1 94 ? 6.634 -7.259 15.534 1.00 85.88 94 ARG A N 1
ATOM 729 C CA . ARG A 1 94 ? 7.845 -7.216 14.697 1.00 85.88 94 ARG A CA 1
ATOM 730 C C . ARG A 1 94 ? 8.313 -5.791 14.376 1.00 85.88 94 ARG A C 1
ATOM 732 O O . ARG A 1 94 ? 9.464 -5.635 14.000 1.00 85.88 94 ARG A O 1
ATOM 739 N N . LEU A 1 95 ? 7.452 -4.780 14.522 1.00 80.00 95 LEU A N 1
ATOM 740 C CA . LEU A 1 95 ? 7.732 -3.386 14.143 1.00 80.00 95 LEU A CA 1
ATOM 741 C C . LEU A 1 95 ? 7.895 -2.437 15.340 1.00 80.00 95 LEU A C 1
ATOM 743 O O . LEU A 1 95 ? 8.470 -1.364 15.203 1.00 80.00 95 LEU A O 1
ATOM 747 N N . ARG A 1 96 ? 7.369 -2.801 16.516 1.00 68.00 96 ARG A N 1
ATOM 748 C CA . ARG A 1 96 ? 7.107 -1.862 17.623 1.00 68.00 96 ARG A CA 1
ATOM 749 C C . ARG A 1 96 ? 8.340 -1.148 18.192 1.00 68.00 96 ARG A C 1
ATOM 751 O O . ARG A 1 96 ? 8.198 -0.051 18.723 1.00 68.00 96 ARG A O 1
ATOM 758 N N . ASN A 1 97 ? 9.525 -1.747 18.109 1.00 67.62 97 ASN A N 1
ATOM 759 C CA . ASN A 1 97 ? 10.702 -1.238 18.819 1.00 67.62 97 ASN A CA 1
ATOM 760 C C . ASN A 1 97 ? 11.385 -0.037 18.136 1.00 67.62 97 ASN A C 1
ATOM 762 O O . ASN A 1 97 ? 12.315 0.515 18.714 1.00 67.62 97 ASN A O 1
ATOM 766 N N . GLU A 1 98 ? 10.936 0.380 16.948 1.00 71.00 98 GLU A N 1
ATOM 767 C CA . GLU A 1 98 ? 11.695 1.317 16.100 1.00 71.00 98 GLU A CA 1
ATOM 768 C C . GLU A 1 98 ? 10.883 2.522 15.592 1.00 71.00 98 GLU A C 1
ATOM 770 O O . GLU A 1 98 ? 11.408 3.327 14.830 1.00 71.00 98 GLU A O 1
ATOM 775 N N . LEU A 1 99 ? 9.614 2.679 15.992 1.00 84.31 99 LEU A N 1
ATOM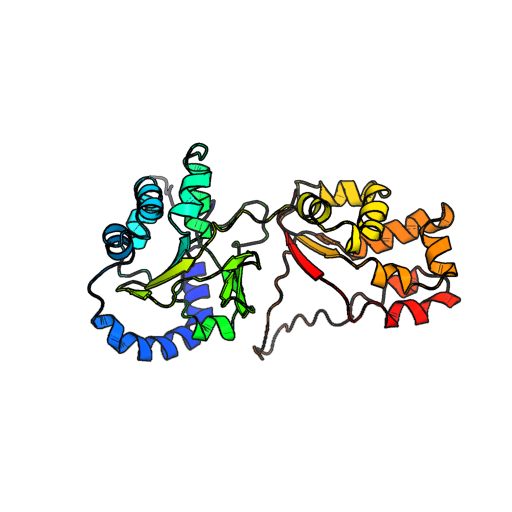 776 C CA . LEU A 1 99 ? 8.727 3.683 15.387 1.00 84.31 99 LEU A CA 1
ATOM 777 C C . LEU A 1 99 ? 8.685 5.002 16.170 1.00 84.31 99 LEU A C 1
ATOM 779 O O . LEU A 1 99 ? 8.368 5.021 17.366 1.00 84.31 99 LEU A O 1
ATOM 783 N N . SER A 1 100 ? 8.935 6.109 15.465 1.00 90.25 100 SER A N 1
ATOM 784 C CA . SER A 1 100 ? 8.681 7.463 15.965 1.00 90.25 100 SER A CA 1
ATOM 785 C C . SER A 1 100 ? 7.173 7.749 16.084 1.00 90.25 100 SER A C 1
ATOM 787 O O . SER A 1 100 ? 6.340 7.012 15.555 1.00 90.25 100 SER A O 1
ATOM 789 N N . GLU A 1 101 ? 6.790 8.835 16.764 1.00 89.00 101 GLU A N 1
ATOM 790 C CA . GLU A 1 101 ? 5.377 9.253 16.842 1.00 89.00 101 GLU A CA 1
ATOM 791 C C . GLU A 1 101 ? 4.786 9.581 15.457 1.00 89.00 101 GLU A C 1
ATOM 793 O O . GLU A 1 101 ? 3.622 9.275 15.186 1.00 89.00 101 GLU A O 1
ATOM 798 N N . GLU A 1 102 ? 5.595 10.140 14.553 1.00 89.31 102 GLU A N 1
ATOM 799 C CA . GLU A 1 102 ? 5.193 10.408 13.167 1.00 89.31 102 GLU A CA 1
ATOM 800 C C . GLU A 1 102 ? 4.947 9.104 12.399 1.00 89.31 102 GLU A C 1
ATOM 802 O O . GLU A 1 102 ? 3.928 8.968 11.717 1.00 89.31 102 GLU A O 1
ATOM 807 N N . ASP A 1 103 ? 5.818 8.106 12.577 1.00 90.25 103 ASP A N 1
ATOM 808 C CA . ASP A 1 103 ? 5.665 6.793 11.945 1.00 90.25 103 ASP A CA 1
ATOM 809 C C . ASP A 1 103 ? 4.423 6.055 12.445 1.00 90.25 103 ASP A C 1
ATOM 811 O O . ASP A 1 103 ? 3.747 5.372 11.671 1.00 90.25 103 ASP A O 1
ATOM 815 N N . ILE A 1 104 ? 4.097 6.199 13.733 1.00 92.19 104 ILE A N 1
ATOM 816 C CA . ILE A 1 104 ? 2.896 5.612 14.335 1.00 92.19 104 ILE A CA 1
ATOM 817 C C . ILE A 1 104 ? 1.649 6.269 13.769 1.00 92.19 104 ILE A C 1
ATOM 819 O O . ILE A 1 104 ? 0.734 5.561 13.351 1.00 92.19 104 ILE A O 1
ATOM 823 N N . LEU A 1 105 ? 1.611 7.601 13.701 1.00 93.00 105 LEU A N 1
ATOM 824 C CA . LEU A 1 105 ? 0.487 8.308 13.098 1.00 93.00 105 LEU A CA 1
ATOM 825 C C . LEU A 1 105 ? 0.304 7.893 11.632 1.00 93.00 105 LEU A C 1
ATOM 827 O O . LEU A 1 105 ? -0.802 7.523 11.234 1.00 93.00 105 LEU A O 1
ATOM 831 N N . ALA A 1 106 ? 1.390 7.863 10.856 1.00 92.06 106 ALA A N 1
ATOM 832 C CA . ALA A 1 106 ? 1.376 7.407 9.472 1.00 92.06 106 ALA A CA 1
ATOM 833 C C . ALA A 1 106 ? 0.919 5.945 9.354 1.00 92.06 106 ALA A C 1
ATOM 835 O O . ALA A 1 106 ? 0.199 5.585 8.423 1.00 92.06 106 ALA A O 1
ATOM 836 N N . LEU A 1 107 ? 1.329 5.067 10.275 1.00 94.31 107 LEU A N 1
ATOM 837 C CA . LEU A 1 107 ? 0.859 3.683 10.345 1.00 94.31 107 LEU A CA 1
ATOM 838 C C . LEU A 1 107 ? -0.642 3.633 10.585 1.00 94.31 107 LEU A C 1
ATOM 840 O O . LEU A 1 107 ? -1.344 3.054 9.760 1.00 94.31 107 LEU A O 1
ATOM 844 N N . LEU A 1 108 ? -1.144 4.267 11.639 1.00 96.38 108 LEU A N 1
ATOM 845 C CA . LEU A 1 108 ? -2.568 4.263 11.970 1.00 96.38 108 LEU A CA 1
ATOM 846 C C . LEU A 1 108 ? -3.414 4.816 10.817 1.00 96.38 108 LEU A C 1
ATOM 848 O O . LEU A 1 108 ? -4.379 4.182 10.402 1.00 96.38 108 LEU A O 1
ATOM 852 N N . GLN A 1 109 ? -3.006 5.933 10.215 1.00 95.12 109 GLN A N 1
ATOM 853 C CA . GLN A 1 109 ? -3.712 6.532 9.080 1.00 95.12 109 GLN A CA 1
ATOM 854 C C . GLN A 1 109 ? -3.774 5.611 7.853 1.00 95.12 109 GLN A C 1
ATOM 856 O O . GLN A 1 109 ? -4.771 5.607 7.133 1.00 95.12 109 GLN A O 1
ATOM 861 N N . ARG A 1 110 ? -2.739 4.796 7.603 1.00 95.12 110 ARG A N 1
ATOM 862 C CA . ARG A 1 110 ? -2.749 3.805 6.510 1.00 95.12 110 ARG A CA 1
ATOM 863 C C . ARG A 1 110 ? -3.714 2.651 6.768 1.00 95.12 110 ARG A C 1
ATOM 865 O O . ARG A 1 110 ? -4.114 1.996 5.813 1.00 95.12 110 ARG A O 1
ATOM 872 N N . HIS A 1 111 ? -4.062 2.415 8.028 1.00 97.12 111 HIS A N 1
ATOM 873 C CA . HIS A 1 111 ? -4.910 1.319 8.485 1.00 97.12 111 HIS A CA 1
ATOM 874 C C . HIS A 1 111 ? -6.353 1.756 8.763 1.00 97.12 111 HIS A C 1
ATOM 876 O O . HIS A 1 111 ? -7.149 0.950 9.227 1.00 97.12 111 HIS A O 1
ATOM 882 N N . ILE A 1 112 ? -6.721 3.005 8.471 1.00 96.44 112 ILE A N 1
ATOM 883 C CA . ILE A 1 112 ? -8.079 3.513 8.679 1.00 96.44 112 ILE A CA 1
ATOM 884 C C . ILE A 1 112 ? -8.591 4.095 7.366 1.00 96.44 112 ILE A C 1
ATOM 886 O O . ILE A 1 112 ? -7.940 4.947 6.763 1.00 96.44 112 ILE A O 1
ATOM 890 N N . SER A 1 113 ? -9.765 3.651 6.930 1.00 94.00 113 SER A N 1
ATOM 891 C CA . SER A 1 113 ? -10.491 4.200 5.785 1.00 94.00 113 SER A CA 1
ATOM 892 C C . SER A 1 113 ? -11.646 5.085 6.268 1.00 94.00 113 SER A C 1
ATOM 894 O O . SER A 1 113 ? -12.396 4.649 7.142 1.00 94.00 113 SER A O 1
ATOM 896 N N . PRO A 1 114 ? -11.839 6.299 5.709 1.00 88.31 114 PRO A N 1
ATOM 897 C CA . PRO A 1 114 ? -12.847 7.271 6.162 1.00 88.31 114 PRO A CA 1
ATOM 898 C C . PRO A 1 114 ? -14.276 6.933 5.698 1.00 88.31 114 PRO A C 1
ATOM 900 O O . PRO A 1 114 ? -15.052 7.818 5.342 1.00 88.31 114 PRO A O 1
ATOM 903 N N . CYS A 1 115 ? -14.605 5.649 5.599 1.00 82.25 115 CYS A N 1
ATOM 904 C CA . CYS A 1 115 ? -15.902 5.178 5.145 1.00 82.25 115 CYS A CA 1
ATOM 905 C C . CYS A 1 115 ? -16.186 3.763 5.652 1.00 82.25 115 CYS A C 1
ATOM 907 O O . CYS A 1 115 ? -15.278 3.006 6.005 1.00 82.25 115 CYS A O 1
ATOM 909 N N . PHE A 1 116 ? -17.468 3.409 5.663 1.00 82.56 116 PHE A N 1
ATOM 910 C CA . PHE A 1 116 ? -17.954 2.069 5.961 1.00 82.56 116 PHE A CA 1
ATOM 911 C C . PHE A 1 116 ? -17.737 1.146 4.750 1.00 82.56 116 PHE A C 1
ATOM 913 O O . PHE A 1 116 ? -18.343 1.347 3.696 1.00 82.56 116 PHE A O 1
ATOM 920 N N . LEU A 1 117 ? -16.852 0.155 4.882 1.00 87.38 117 LEU A N 1
ATOM 921 C CA . LEU A 1 117 ? -16.378 -0.696 3.787 1.00 87.38 117 LEU A CA 1
ATOM 922 C C . LEU A 1 117 ? -16.602 -2.182 4.092 1.00 87.38 117 LEU A C 1
ATOM 924 O O . LEU A 1 117 ? -15.663 -2.883 4.484 1.00 87.38 117 LEU A O 1
ATOM 928 N N . PRO A 1 118 ? -17.830 -2.685 3.899 1.00 86.12 118 PRO A N 1
ATOM 929 C CA . PRO A 1 118 ? -18.103 -4.104 4.020 1.00 86.12 118 PRO A CA 1
ATOM 930 C C . PRO A 1 118 ? -17.459 -4.858 2.858 1.00 86.12 118 PRO A C 1
ATOM 932 O O . PRO A 1 118 ? -17.307 -4.325 1.750 1.00 86.12 118 PRO A O 1
ATOM 935 N N . ILE A 1 119 ? -17.130 -6.127 3.069 1.00 86.94 119 ILE A N 1
ATOM 936 C CA . ILE A 1 119 ? -16.512 -6.958 2.031 1.00 86.94 119 ILE A CA 1
ATOM 937 C C . ILE A 1 119 ? -17.362 -7.015 0.757 1.00 86.94 119 ILE A C 1
ATOM 939 O O . ILE A 1 119 ? -16.825 -6.941 -0.350 1.00 86.94 119 ILE A O 1
ATOM 943 N N . SER A 1 120 ? -18.689 -7.075 0.890 1.00 81.44 120 SER A N 1
ATOM 944 C CA . SER A 1 120 ? -19.619 -7.080 -0.247 1.00 81.44 120 SER A CA 1
ATOM 945 C C . SER A 1 120 ? -19.440 -5.867 -1.170 1.00 81.44 120 SER A C 1
ATOM 947 O O . SER A 1 120 ? -19.493 -6.008 -2.393 1.00 81.44 120 SER A O 1
ATOM 949 N N . PHE A 1 121 ? -19.154 -4.691 -0.604 1.00 81.75 121 PHE A N 1
ATOM 950 C CA . PHE A 1 121 ? -18.830 -3.488 -1.365 1.00 81.75 121 PHE A CA 1
ATOM 951 C C . PHE A 1 121 ? -17.464 -3.612 -2.044 1.00 81.75 121 PHE A C 1
ATOM 953 O O . PHE A 1 121 ? -17.340 -3.338 -3.241 1.00 81.75 121 PHE A O 1
ATOM 960 N N . LEU A 1 122 ? -16.455 -4.090 -1.314 1.00 84.62 122 LEU A N 1
ATOM 961 C CA . LEU A 1 122 ? -15.077 -4.216 -1.797 1.00 84.62 122 LEU A CA 1
ATOM 962 C C . LEU A 1 122 ? -14.935 -5.188 -2.978 1.00 84.62 122 LEU A C 1
ATOM 964 O O . LEU A 1 122 ? -14.042 -5.022 -3.805 1.00 84.62 122 LEU A O 1
ATOM 968 N N . LEU A 1 123 ? -15.847 -6.151 -3.132 1.00 80.50 123 LEU A N 1
ATOM 969 C CA . LEU A 1 123 ? -15.905 -7.004 -4.326 1.00 80.50 123 LEU A CA 1
ATOM 970 C C . LEU A 1 123 ? -16.277 -6.233 -5.606 1.00 80.50 123 LEU A C 1
ATOM 972 O O . LEU A 1 123 ? -15.917 -6.654 -6.705 1.00 80.50 123 LEU A O 1
ATOM 976 N N . THR A 1 124 ? -16.978 -5.105 -5.477 1.00 76.00 124 THR A N 1
ATOM 977 C CA . THR A 1 124 ? -17.394 -4.253 -6.607 1.00 76.00 124 THR A CA 1
ATOM 978 C C . THR A 1 124 ? -16.500 -3.028 -6.782 1.00 76.00 124 THR A C 1
ATOM 980 O O . THR A 1 124 ? -16.229 -2.613 -7.909 1.00 76.00 124 THR A O 1
ATOM 983 N N . ALA A 1 125 ? -15.995 -2.485 -5.676 1.00 80.00 125 ALA A N 1
ATOM 984 C CA . ALA A 1 125 ? -15.114 -1.329 -5.617 1.00 80.00 125 ALA A CA 1
ATOM 985 C C . ALA A 1 125 ? -13.853 -1.691 -4.809 1.00 80.00 125 ALA A C 1
ATOM 987 O O . ALA A 1 125 ? -13.731 -1.329 -3.639 1.00 80.00 125 ALA A O 1
ATOM 988 N N . PRO A 1 126 ? -12.898 -2.416 -5.420 1.00 84.88 126 PRO A N 1
ATOM 989 C CA . PRO A 1 126 ? -11.782 -3.016 -4.690 1.00 84.88 126 PRO A CA 1
ATOM 990 C C . PRO A 1 126 ? -10.720 -2.013 -4.249 1.00 84.88 126 PRO A C 1
ATOM 992 O O . PRO A 1 126 ? -9.889 -2.347 -3.413 1.00 84.88 126 PRO A O 1
ATOM 995 N N . THR A 1 127 ? -10.693 -0.807 -4.818 1.00 86.62 127 THR A N 1
ATOM 996 C CA . THR A 1 127 ? -9.695 0.214 -4.487 1.00 86.62 127 THR A CA 1
ATOM 997 C C . THR A 1 127 ? -10.351 1.339 -3.704 1.00 86.62 127 THR A C 1
ATOM 999 O O . THR A 1 127 ? -11.231 2.018 -4.226 1.00 86.62 127 THR A O 1
ATOM 1002 N N . VAL A 1 128 ? -9.884 1.544 -2.475 1.00 87.19 128 VAL A N 1
ATOM 1003 C CA . VAL A 1 128 ? -10.477 2.462 -1.496 1.00 87.19 128 VAL A CA 1
ATOM 1004 C C . VAL A 1 128 ? -9.402 3.303 -0.822 1.00 87.19 128 VAL A C 1
ATOM 1006 O O . VAL A 1 128 ? -8.241 2.896 -0.728 1.00 87.19 128 VAL A O 1
ATOM 1009 N N . ASP A 1 129 ? -9.797 4.484 -0.366 1.00 88.38 129 ASP A N 1
ATOM 1010 C CA . ASP A 1 129 ? -8.902 5.453 0.256 1.00 88.38 129 ASP A CA 1
ATOM 1011 C C . ASP A 1 129 ? -8.645 5.111 1.732 1.00 88.38 129 ASP A C 1
ATOM 1013 O O . ASP A 1 129 ? -9.470 4.485 2.407 1.00 88.38 129 ASP A O 1
ATOM 1017 N N . THR A 1 130 ? -7.496 5.545 2.242 1.00 92.50 130 THR A N 1
ATOM 1018 C CA . THR A 1 130 ? -7.181 5.567 3.674 1.00 92.50 130 THR A CA 1
ATOM 1019 C C . THR A 1 130 ? -7.067 7.010 4.163 1.00 92.50 130 THR A C 1
ATOM 1021 O O . THR A 1 130 ? -7.097 7.953 3.369 1.00 92.50 130 THR A O 1
ATOM 1024 N N . LEU A 1 131 ? -6.935 7.208 5.475 1.00 90.75 131 LEU A N 1
ATOM 1025 C CA . LEU A 1 131 ? -6.680 8.525 6.061 1.00 90.75 131 LEU A CA 1
ATOM 1026 C C . LEU A 1 131 ? -5.280 9.059 5.729 1.00 90.75 131 LEU A C 1
ATOM 1028 O O . LEU A 1 131 ? -5.017 10.244 5.922 1.00 90.75 131 LEU A O 1
ATOM 1032 N N . PHE A 1 132 ? -4.372 8.210 5.245 1.00 92.06 132 PHE A N 1
ATOM 1033 C CA . PHE A 1 132 ? -2.990 8.599 5.006 1.00 92.06 132 PHE A CA 1
ATOM 1034 C C . PHE A 1 132 ? -2.847 9.422 3.726 1.00 92.06 132 PHE A C 1
ATOM 1036 O O . PHE A 1 132 ? -3.191 8.966 2.635 1.00 92.06 132 PHE A O 1
ATOM 1043 N N . TYR A 1 133 ? -2.278 10.619 3.855 1.00 87.62 133 TYR A N 1
ATOM 1044 C CA . TYR A 1 133 ? -1.984 11.520 2.741 1.00 87.62 133 TYR A CA 1
ATOM 1045 C C . TYR A 1 133 ? -0.483 11.839 2.727 1.00 87.62 133 TYR A C 1
ATOM 1047 O O . TYR A 1 133 ? -0.056 12.759 3.425 1.00 87.62 133 TYR A O 1
ATOM 1055 N N . PRO A 1 134 ? 0.335 11.069 1.994 1.00 83.56 134 PRO A N 1
ATOM 1056 C CA . PRO A 1 134 ? 1.766 11.324 1.919 1.00 83.56 134 PRO A CA 1
ATOM 1057 C C . PRO A 1 134 ? 2.088 12.456 0.939 1.00 83.56 134 PRO A C 1
ATOM 1059 O O . PRO A 1 134 ? 1.510 12.540 -0.144 1.00 83.56 134 PRO A O 1
ATOM 1062 N N . ASP A 1 135 ? 3.087 13.276 1.269 1.00 81.00 135 ASP A N 1
ATOM 1063 C CA . ASP A 1 135 ? 3.485 14.437 0.457 1.00 81.00 135 ASP A CA 1
ATOM 1064 C C . ASP A 1 135 ? 3.904 14.064 -0.972 1.00 81.00 135 ASP A C 1
ATOM 1066 O O . ASP A 1 135 ? 3.661 14.811 -1.926 1.00 81.00 135 ASP A O 1
ATOM 1070 N N . ARG A 1 136 ? 4.508 12.881 -1.122 1.00 80.12 136 ARG A N 1
ATOM 1071 C CA . ARG A 1 136 ? 5.045 12.351 -2.385 1.00 80.12 136 ARG A CA 1
ATOM 1072 C C . ARG A 1 136 ? 4.036 11.544 -3.194 1.00 80.12 136 ARG A C 1
ATOM 1074 O O . ARG A 1 136 ? 4.428 10.882 -4.153 1.00 80.12 136 ARG A O 1
ATOM 1081 N N . LEU A 1 137 ? 2.752 11.587 -2.842 1.00 80.12 137 LEU A N 1
ATOM 1082 C CA . LEU A 1 137 ? 1.671 10.982 -3.616 1.00 80.12 137 LEU A CA 1
ATOM 1083 C C . LEU A 1 137 ? 0.723 12.064 -4.131 1.00 80.12 137 LEU A C 1
ATOM 1085 O O . LEU A 1 137 ? 0.472 13.076 -3.486 1.00 80.12 137 LEU A O 1
ATOM 1089 N N . ASN A 1 138 ? 0.165 11.841 -5.316 1.00 79.19 138 ASN A N 1
ATOM 1090 C CA . ASN A 1 138 ? -0.848 12.702 -5.924 1.00 79.19 138 ASN A CA 1
ATOM 1091 C C . ASN A 1 138 ? -2.251 12.458 -5.324 1.00 79.19 138 ASN A C 1
ATOM 1093 O O . ASN A 1 138 ? -3.212 12.253 -6.068 1.00 79.19 138 ASN A O 1
ATOM 1097 N N . GLY A 1 139 ? -2.362 12.435 -3.992 1.00 82.12 139 GLY A N 1
ATOM 1098 C CA . GLY A 1 139 ? -3.616 12.231 -3.266 1.00 82.12 139 GLY A CA 1
ATOM 1099 C C . GLY A 1 139 ? -3.477 11.338 -2.033 1.00 82.12 139 GLY A C 1
ATOM 1100 O O . GLY A 1 139 ? -2.374 11.052 -1.569 1.00 82.12 139 GLY A O 1
ATOM 1101 N N . THR A 1 140 ? -4.620 10.870 -1.530 1.00 84.62 140 THR A N 1
ATOM 1102 C CA . THR A 1 140 ? -4.699 9.871 -0.458 1.00 84.62 140 THR A CA 1
ATOM 1103 C C . THR A 1 140 ? -4.056 8.556 -0.892 1.00 84.62 140 THR A C 1
ATOM 1105 O O . THR A 1 140 ? -4.150 8.124 -2.048 1.00 84.62 140 THR A O 1
ATOM 1108 N N . GLN A 1 141 ? -3.398 7.885 0.051 1.00 86.38 141 GLN A N 1
ATOM 1109 C CA . GLN A 1 141 ? -2.969 6.516 -0.164 1.00 86.38 141 GLN A CA 1
ATOM 1110 C C . GLN A 1 141 ? -4.207 5.631 -0.280 1.00 86.38 141 GLN A C 1
ATOM 1112 O O . GLN A 1 141 ? -5.097 5.655 0.566 1.00 86.38 141 GLN A O 1
ATOM 1117 N N . ARG A 1 142 ? -4.241 4.812 -1.330 1.00 88.00 142 ARG A N 1
ATOM 1118 C CA . ARG A 1 142 ? -5.304 3.828 -1.528 1.00 88.00 142 ARG A CA 1
ATOM 1119 C C . ARG A 1 142 ? -4.803 2.432 -1.247 1.00 88.00 142 ARG A C 1
ATOM 1121 O O . ARG A 1 142 ? -3.663 2.094 -1.587 1.00 88.00 142 ARG A O 1
ATOM 1128 N N . ILE A 1 143 ? -5.672 1.603 -0.697 1.00 90.94 143 ILE A N 1
ATOM 1129 C CA . ILE A 1 143 ? -5.484 0.158 -0.593 1.00 90.94 143 ILE A CA 1
ATOM 1130 C C . ILE A 1 143 ? -6.317 -0.534 -1.667 1.00 90.94 143 ILE A C 1
ATOM 1132 O O . ILE A 1 143 ? -7.275 0.029 -2.192 1.00 90.94 143 ILE A O 1
ATOM 1136 N N . THR A 1 144 ? -5.916 -1.738 -2.062 1.00 89.75 144 THR A N 1
ATOM 1137 C CA . THR A 1 144 ? -6.690 -2.550 -3.006 1.00 89.75 144 THR A CA 1
ATOM 1138 C C . THR A 1 144 ? -6.955 -3.922 -2.421 1.00 89.75 144 THR A C 1
ATOM 1140 O O . THR A 1 144 ? -6.006 -4.619 -2.081 1.00 89.75 144 THR A O 1
ATOM 1143 N N . VAL A 1 145 ? -8.225 -4.298 -2.325 1.00 90.62 145 VAL A N 1
ATOM 1144 C CA . VAL A 1 145 ? -8.698 -5.566 -1.772 1.00 90.62 145 VAL A CA 1
ATOM 1145 C C . VAL A 1 145 ? -9.147 -6.463 -2.916 1.00 90.62 145 VAL A C 1
ATOM 1147 O O . VAL A 1 145 ? -9.940 -6.048 -3.758 1.00 90.62 145 VAL A O 1
ATOM 1150 N N . ARG A 1 146 ? -8.623 -7.686 -2.994 1.00 88.19 146 ARG A N 1
ATOM 1151 C CA . ARG A 1 146 ? -8.965 -8.642 -4.055 1.00 88.19 146 ARG A CA 1
ATOM 1152 C C . ARG A 1 146 ? -9.132 -10.055 -3.529 1.00 88.19 146 ARG A C 1
ATOM 1154 O O . ARG A 1 146 ? -8.377 -10.449 -2.647 1.00 88.19 146 ARG A O 1
ATOM 1161 N N . PRO A 1 147 ? -10.028 -10.855 -4.122 1.00 87.06 147 PRO A N 1
ATOM 1162 C CA . PRO A 1 147 ? -10.023 -12.293 -3.911 1.00 87.06 147 PRO A CA 1
ATOM 1163 C C . PRO A 1 147 ? -8.684 -12.917 -4.320 1.00 87.06 147 PRO A C 1
ATOM 1165 O O . PRO A 1 147 ? -8.107 -12.571 -5.352 1.00 87.06 147 PRO A O 1
ATOM 1168 N N . SER A 1 148 ? -8.221 -13.856 -3.508 1.00 86.50 148 SER A N 1
ATOM 1169 C CA . SER A 1 148 ? -7.065 -14.721 -3.721 1.00 86.50 148 SER A CA 1
ATOM 1170 C C . SER A 1 148 ? -7.433 -16.150 -3.303 1.00 86.50 148 SER A C 1
ATOM 1172 O O . SER A 1 148 ? -8.495 -16.387 -2.727 1.00 86.50 148 SER A O 1
ATOM 1174 N N . LEU A 1 149 ? -6.554 -17.117 -3.572 1.00 84.81 149 LEU A N 1
ATOM 1175 C CA . LEU A 1 149 ? -6.753 -18.517 -3.170 1.00 84.81 149 LEU A CA 1
ATOM 1176 C C . LEU A 1 149 ? -6.868 -18.683 -1.644 1.00 84.81 149 LEU A C 1
ATOM 1178 O O . LEU A 1 149 ? -7.565 -19.579 -1.183 1.00 84.81 149 LEU A O 1
ATOM 1182 N N . ASN A 1 150 ? -6.228 -17.794 -0.878 1.00 83.56 150 ASN A N 1
ATOM 1183 C CA . ASN A 1 150 ? -6.192 -17.831 0.588 1.00 83.56 150 ASN A CA 1
ATOM 1184 C C . ASN A 1 150 ? -7.213 -16.882 1.246 1.00 83.56 150 ASN A C 1
ATOM 1186 O O . ASN A 1 150 ? -7.077 -16.569 2.423 1.00 83.56 150 ASN A O 1
ATOM 1190 N N . GLY A 1 151 ? -8.204 -16.390 0.497 1.00 87.31 151 GLY A N 1
ATOM 1191 C CA . GLY A 1 151 ? -9.176 -15.404 0.978 1.00 87.31 151 GLY A CA 1
ATOM 1192 C C . GLY A 1 151 ? -8.953 -14.019 0.379 1.00 87.31 151 GLY A C 1
ATOM 1193 O O . GLY A 1 151 ? -8.443 -13.883 -0.735 1.00 87.31 151 GLY A O 1
ATOM 1194 N N . LEU A 1 152 ? -9.377 -12.971 1.082 1.00 91.94 152 LEU A N 1
ATOM 1195 C CA . LEU A 1 152 ? -9.241 -11.599 0.594 1.00 91.94 152 LEU A CA 1
ATOM 1196 C C . LEU A 1 152 ? -7.847 -11.066 0.884 1.00 91.94 152 LEU A C 1
ATOM 1198 O O . LEU A 1 152 ? -7.369 -11.112 2.012 1.00 91.94 152 LEU A O 1
ATOM 1202 N N . CYS A 1 153 ? -7.216 -10.518 -0.142 1.00 92.12 153 CYS A N 1
ATOM 1203 C CA . CYS A 1 153 ? -5.879 -9.977 -0.068 1.00 92.12 153 CYS A CA 1
ATOM 1204 C C . CYS A 1 153 ? -5.895 -8.456 -0.230 1.00 92.12 153 CYS A C 1
ATOM 1206 O O . CYS A 1 153 ? -6.406 -7.929 -1.221 1.00 92.12 153 CYS A O 1
ATOM 1208 N N . VAL A 1 154 ? -5.300 -7.752 0.728 1.00 92.44 154 VAL A N 1
ATOM 1209 C CA . VAL A 1 154 ? -5.076 -6.311 0.719 1.00 92.44 154 VAL A CA 1
ATOM 1210 C C . VAL A 1 154 ? -3.669 -6.028 0.190 1.00 92.44 154 VAL A C 1
ATOM 1212 O O . VAL A 1 154 ? -2.665 -6.552 0.675 1.00 92.44 154 VAL A O 1
ATOM 1215 N N . ASN A 1 155 ? -3.582 -5.186 -0.839 1.00 88.81 155 ASN A N 1
ATOM 1216 C CA . ASN A 1 155 ? -2.343 -4.800 -1.519 1.00 88.81 155 ASN A CA 1
ATOM 1217 C C . ASN A 1 155 ? -1.489 -5.975 -2.036 1.00 88.81 155 ASN A C 1
ATOM 1219 O O . ASN A 1 155 ? -0.295 -5.800 -2.248 1.00 88.81 155 ASN A O 1
ATOM 1223 N N . SER A 1 156 ? -2.100 -7.131 -2.308 1.00 84.88 156 SER A N 1
ATOM 1224 C CA . SER A 1 156 ? -1.439 -8.357 -2.800 1.00 84.88 156 SER A CA 1
ATOM 1225 C C . SER A 1 156 ? -0.525 -9.075 -1.794 1.00 84.88 156 SER A C 1
ATOM 1227 O O . SER A 1 156 ? 0.092 -10.068 -2.171 1.00 84.88 156 SER A O 1
ATOM 1229 N N . HIS A 1 157 ? -0.449 -8.616 -0.537 1.00 85.19 157 HIS A N 1
ATOM 1230 C CA . HIS A 1 157 ? 0.434 -9.209 0.478 1.00 85.19 157 HIS A CA 1
ATOM 1231 C C . HIS A 1 157 ? -0.271 -9.554 1.790 1.00 85.19 157 HIS A C 1
ATOM 1233 O O . HIS A 1 157 ? -0.043 -10.641 2.313 1.00 85.19 157 HIS A O 1
ATOM 1239 N N . ALA A 1 158 ? -1.125 -8.666 2.306 1.00 93.50 158 ALA A N 1
ATOM 1240 C CA . ALA A 1 158 ? -1.841 -8.907 3.555 1.00 93.50 158 ALA A CA 1
ATOM 1241 C C . ALA A 1 158 ? -3.119 -9.704 3.283 1.00 93.50 158 ALA A C 1
ATOM 1243 O O . ALA A 1 158 ? -3.846 -9.390 2.345 1.00 93.50 158 ALA A O 1
ATOM 1244 N N . THR A 1 159 ? -3.411 -10.710 4.091 1.00 95.12 159 THR A N 1
ATOM 1245 C CA . THR A 1 159 ? -4.627 -11.523 4.009 1.00 95.12 159 THR A CA 1
ATOM 1246 C C . THR A 1 159 ? -5.576 -11.124 5.129 1.00 95.12 159 THR A C 1
ATOM 1248 O O . THR A 1 159 ? -5.161 -11.018 6.283 1.00 95.12 159 THR A O 1
ATOM 1251 N N . VAL A 1 160 ? -6.846 -10.903 4.798 1.00 95.75 160 VAL A N 1
ATOM 1252 C CA . VAL A 1 160 ? -7.911 -10.683 5.783 1.00 95.75 160 VAL A CA 1
ATOM 1253 C C . VAL A 1 160 ? -8.217 -12.016 6.469 1.00 95.75 160 VAL A C 1
ATOM 1255 O O . VAL A 1 160 ? -8.537 -12.995 5.797 1.00 95.75 160 VAL A O 1
ATOM 1258 N N . ILE A 1 161 ? -8.075 -12.049 7.794 1.00 94.81 161 ILE A N 1
ATOM 1259 C CA . ILE A 1 161 ? -8.307 -13.216 8.655 1.00 94.81 161 ILE A CA 1
ATOM 1260 C C . ILE A 1 161 ? -9.759 -13.223 9.133 1.00 94.81 161 ILE A C 1
ATOM 1262 O O . ILE A 1 161 ? -10.444 -14.236 9.021 1.00 94.81 161 ILE A O 1
ATOM 1266 N N . GLU A 1 162 ? -10.225 -12.079 9.635 1.00 94.62 162 GLU A N 1
ATOM 1267 C CA . GLU A 1 162 ? -11.601 -11.880 10.084 1.00 94.62 162 GLU A CA 1
ATOM 1268 C C . GLU A 1 162 ? -12.144 -10.599 9.461 1.00 94.62 162 GLU A C 1
ATOM 1270 O O . GLU A 1 162 ? -11.403 -9.639 9.233 1.00 94.62 162 GLU A O 1
ATOM 1275 N N . GLN A 1 163 ? -13.430 -10.592 9.140 1.00 92.19 163 GLN A N 1
ATOM 1276 C CA . GLN A 1 163 ? -14.021 -9.559 8.305 1.00 92.19 163 GLN A CA 1
ATOM 1277 C C . GLN A 1 163 ? -15.409 -9.170 8.797 1.00 92.19 163 GLN A C 1
ATOM 1279 O O . GLN A 1 163 ? -16.112 -9.973 9.405 1.00 92.19 163 GLN A O 1
ATOM 1284 N N . ASP A 1 164 ? -15.812 -7.951 8.454 1.00 89.75 164 ASP A N 1
ATOM 1285 C CA . ASP A 1 164 ? -17.147 -7.403 8.685 1.00 89.75 164 ASP A CA 1
ATOM 1286 C C . ASP A 1 164 ? -17.562 -7.365 10.176 1.00 89.75 164 ASP A C 1
ATOM 1288 O O . ASP A 1 164 ? -18.741 -7.523 10.503 1.00 89.75 164 ASP A O 1
ATOM 1292 N N . HIS A 1 165 ? -16.624 -7.113 11.102 1.00 91.81 165 HIS A N 1
ATOM 1293 C CA . HIS A 1 165 ? -16.984 -6.874 12.505 1.00 91.81 165 HIS A CA 1
ATOM 1294 C C . HIS A 1 165 ? -17.663 -5.516 12.643 1.00 91.81 165 HIS A C 1
ATOM 1296 O O . HIS A 1 165 ? -17.009 -4.471 12.655 1.00 91.81 165 HIS A O 1
ATOM 1302 N N . LEU A 1 166 ? -18.987 -5.549 12.734 1.00 88.81 166 LEU A N 1
ATOM 1303 C CA . LEU A 1 166 ? -19.824 -4.369 12.867 1.00 88.81 166 LEU A CA 1
ATOM 1304 C C . LEU A 1 166 ? -19.780 -3.792 14.283 1.00 88.81 166 LEU A C 1
ATOM 1306 O O . LEU A 1 166 ? -19.996 -4.504 15.264 1.00 88.81 166 LEU A O 1
ATOM 1310 N N . VAL A 1 167 ? -19.543 -2.484 14.365 1.00 87.81 167 VAL A N 1
ATOM 1311 C CA . VAL A 1 167 ? -19.531 -1.695 15.602 1.00 87.81 167 VAL A CA 1
ATOM 1312 C C . VAL A 1 167 ? -20.334 -0.401 15.417 1.00 87.81 167 VAL A C 1
ATOM 1314 O O . VAL A 1 167 ? -20.711 -0.065 14.294 1.00 87.81 167 VAL A O 1
ATOM 1317 N N . ALA A 1 168 ? -20.580 0.343 16.502 1.00 84.56 168 ALA A N 1
ATOM 1318 C CA . ALA A 1 168 ? -21.461 1.518 16.515 1.00 84.56 168 ALA A CA 1
ATOM 1319 C C . ALA A 1 168 ? -21.105 2.567 15.446 1.00 84.56 168 ALA A C 1
ATOM 1321 O O . ALA A 1 168 ? -21.978 3.147 14.809 1.00 84.56 168 ALA A O 1
ATOM 1322 N N . ASN A 1 169 ? -19.808 2.798 15.239 1.00 84.31 169 ASN A N 1
ATOM 1323 C CA . ASN A 1 169 ? -19.279 3.835 14.357 1.00 84.31 169 ASN A CA 1
ATOM 1324 C C . ASN A 1 169 ? -18.377 3.273 13.247 1.00 84.31 169 ASN A C 1
ATOM 13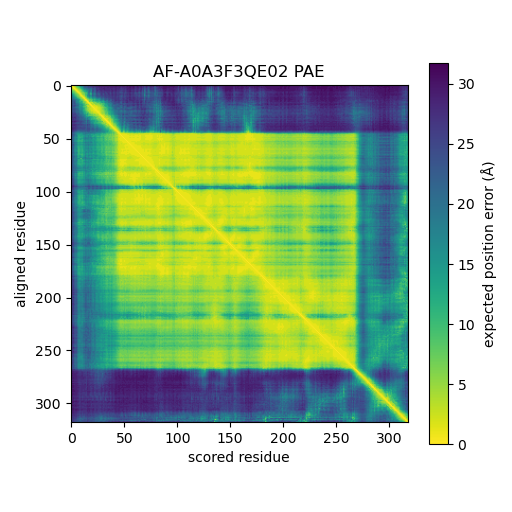26 O O . ASN A 1 169 ? -17.483 3.967 12.760 1.00 84.31 169 ASN A O 1
ATOM 1330 N N . GLY A 1 170 ? -18.584 2.021 12.813 1.00 89.56 170 GLY A N 1
ATOM 1331 C CA . GLY A 1 170 ? -17.756 1.480 11.738 1.00 89.56 170 GLY A CA 1
ATOM 1332 C C . GLY A 1 170 ? -17.689 -0.031 11.564 1.00 89.56 170 GLY A C 1
ATOM 1333 O O . GLY A 1 170 ? -18.558 -0.784 11.997 1.00 89.56 170 GLY A O 1
ATOM 1334 N N . LEU A 1 171 ? -16.607 -0.452 10.905 1.00 91.94 171 LEU A N 1
ATOM 1335 C CA . LEU A 1 171 ? -16.220 -1.850 10.714 1.00 91.94 171 LEU A CA 1
ATOM 1336 C C . LEU A 1 171 ? -14.787 -2.096 11.155 1.00 91.94 171 LEU A C 1
ATOM 1338 O O . LEU A 1 171 ? -13.916 -1.240 10.991 1.00 91.94 171 LEU A O 1
ATOM 1342 N N . VAL A 1 172 ? -14.533 -3.317 11.608 1.00 96.56 172 VAL A N 1
ATOM 1343 C CA . VAL A 1 172 ? -13.184 -3.831 11.819 1.00 96.56 172 VAL A CA 1
ATOM 1344 C C . VAL A 1 172 ? -12.949 -5.046 10.921 1.00 96.56 172 VAL A C 1
ATOM 1346 O O . VAL A 1 172 ? -13.770 -5.961 10.865 1.00 96.56 172 VAL A O 1
ATOM 1349 N N . HIS A 1 173 ? -11.811 -5.052 10.227 1.00 96.88 173 HIS A N 1
ATOM 1350 C CA . HIS A 1 173 ? -11.278 -6.212 9.505 1.00 96.88 173 HIS A CA 1
ATOM 1351 C C . HIS A 1 173 ? -9.917 -6.565 10.099 1.00 96.88 173 HIS A C 1
ATOM 1353 O O . HIS A 1 173 ? -9.034 -5.708 10.139 1.00 96.88 173 HIS A O 1
ATOM 1359 N N . LEU A 1 174 ? -9.726 -7.804 10.546 1.00 97.25 174 LEU A N 1
ATOM 1360 C CA . LEU A 1 174 ? -8.438 -8.288 11.041 1.00 97.25 174 LEU A CA 1
ATOM 1361 C C . LEU A 1 174 ? -7.628 -8.867 9.881 1.00 97.25 174 LEU A C 1
ATOM 1363 O O . LEU A 1 174 ? -8.162 -9.572 9.029 1.00 97.25 174 LEU A O 1
ATOM 1367 N N . MET A 1 175 ? -6.323 -8.612 9.856 1.00 96.44 175 MET A N 1
ATOM 1368 C CA . MET A 1 175 ? -5.426 -9.089 8.802 1.00 96.44 175 MET A CA 1
ATOM 1369 C C . MET A 1 175 ? -4.084 -9.579 9.339 1.00 96.44 175 MET A C 1
ATOM 1371 O O . MET A 1 175 ? -3.643 -9.220 10.427 1.00 96.44 175 MET A O 1
ATOM 1375 N N . ASP A 1 176 ? -3.409 -10.420 8.568 1.00 95.19 176 ASP A N 1
ATOM 1376 C CA . ASP A 1 176 ? -2.181 -11.098 8.992 1.00 95.19 176 ASP A CA 1
ATOM 1377 C C . ASP A 1 176 ? -0.927 -10.210 8.986 1.00 95.19 176 ASP A C 1
ATOM 1379 O O . ASP A 1 176 ? 0.065 -10.558 9.630 1.00 95.19 176 ASP A O 1
ATOM 1383 N N . GLN A 1 177 ? -0.960 -9.064 8.301 1.00 95.19 177 GLN A N 1
ATOM 1384 C CA . GLN A 1 177 ? 0.206 -8.221 8.041 1.00 95.19 177 GLN A CA 1
ATOM 1385 C C . GLN A 1 177 ? -0.098 -6.731 8.186 1.00 95.19 177 GLN A C 1
ATOM 1387 O O . GLN A 1 177 ? -1.224 -6.272 8.013 1.00 95.19 177 GLN A O 1
ATOM 1392 N N . VAL A 1 178 ? 0.950 -5.960 8.475 1.00 94.69 178 VAL A N 1
ATOM 1393 C CA . VAL A 1 178 ? 0.890 -4.496 8.515 1.00 94.69 178 VAL A CA 1
ATOM 1394 C C . VAL A 1 178 ? 0.948 -3.951 7.092 1.00 94.69 178 VAL A C 1
ATOM 1396 O O . VAL A 1 178 ? 1.803 -4.350 6.303 1.00 94.69 178 VAL A O 1
ATOM 1399 N N . LEU A 1 179 ? 0.079 -2.998 6.760 1.00 93.19 179 LEU A N 1
ATOM 1400 C CA . LEU A 1 179 ? 0.167 -2.270 5.499 1.00 93.19 179 LEU A CA 1
ATOM 1401 C C . LEU A 1 179 ? 1.442 -1.436 5.506 1.00 93.19 179 LEU A C 1
ATOM 1403 O O . LEU A 1 179 ? 1.565 -0.529 6.322 1.00 93.19 179 LEU A O 1
ATOM 1407 N N . SER A 1 180 ? 2.378 -1.715 4.602 1.00 87.12 180 SER A N 1
ATOM 1408 C CA . SER A 1 180 ? 3.618 -0.947 4.439 1.00 87.12 180 SER A CA 1
ATOM 1409 C C . SER A 1 180 ? 3.396 0.360 3.660 1.00 87.12 180 SER A C 1
ATOM 1411 O O . SER A 1 180 ? 2.376 0.511 2.974 1.00 87.12 180 SER A O 1
ATOM 1413 N N . PRO A 1 181 ? 4.317 1.337 3.757 1.00 84.88 181 PRO A N 1
ATOM 1414 C CA . PRO A 1 181 ? 4.320 2.488 2.861 1.00 84.88 181 PRO A CA 1
ATOM 1415 C C . PRO A 1 181 ? 4.420 2.026 1.404 1.00 84.88 181 PRO A C 1
ATOM 1417 O O . PRO A 1 181 ? 5.003 0.980 1.107 1.00 84.88 181 PRO A O 1
ATOM 1420 N N . ARG A 1 182 ? 3.844 2.797 0.479 1.00 84.81 182 ARG A N 1
ATOM 1421 C CA . ARG A 1 182 ? 4.015 2.528 -0.954 1.00 84.81 182 ARG A CA 1
ATOM 1422 C C . ARG A 1 182 ? 5.500 2.709 -1.325 1.00 84.81 182 ARG A C 1
ATOM 1424 O O . ARG A 1 182 ? 6.087 3.701 -0.913 1.00 84.81 182 ARG A O 1
ATOM 1431 N N . PRO A 1 183 ? 6.122 1.789 -2.080 1.00 85.81 183 PRO A N 1
ATOM 1432 C CA . PRO A 1 183 ? 7.514 1.949 -2.488 1.00 85.81 183 PRO A CA 1
ATOM 1433 C C . PRO A 1 183 ? 7.650 3.067 -3.524 1.00 85.81 183 PRO A C 1
ATOM 1435 O O . PRO A 1 183 ? 6.688 3.398 -4.227 1.00 85.81 183 PRO A O 1
ATOM 1438 N N . THR A 1 184 ? 8.860 3.604 -3.659 1.00 86.25 184 THR A N 1
ATOM 1439 C CA . THR A 1 184 ? 9.223 4.462 -4.791 1.00 86.25 184 THR A CA 1
ATOM 1440 C C . THR A 1 184 ? 9.271 3.635 -6.080 1.00 86.25 184 THR A C 1
ATOM 1442 O O . THR A 1 184 ? 9.388 2.408 -6.022 1.00 86.25 184 THR A O 1
ATOM 1445 N N . ILE A 1 185 ? 9.198 4.263 -7.261 1.00 86.12 185 ILE A N 1
ATOM 1446 C CA . ILE A 1 185 ? 9.324 3.514 -8.530 1.00 86.12 185 ILE A CA 1
ATOM 1447 C C . ILE A 1 185 ? 10.670 2.776 -8.600 1.00 86.12 185 ILE A C 1
ATOM 1449 O O . ILE A 1 185 ? 10.710 1.619 -9.016 1.00 86.12 185 ILE A O 1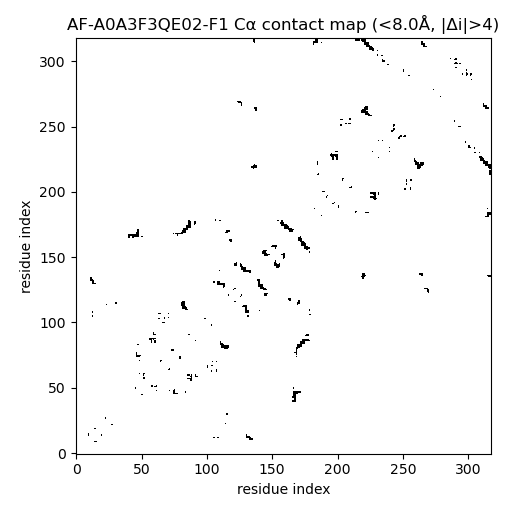
ATOM 1453 N N . GLY A 1 186 ? 11.760 3.420 -8.168 1.00 87.12 186 GLY A N 1
ATOM 1454 C CA . GLY A 1 186 ? 13.090 2.809 -8.136 1.00 87.12 186 GLY A CA 1
ATOM 1455 C C . GLY A 1 186 ? 13.153 1.596 -7.205 1.00 87.12 186 GLY A C 1
ATOM 1456 O O . GLY A 1 186 ? 13.576 0.520 -7.626 1.00 87.12 186 GLY A O 1
ATOM 1457 N N . ALA A 1 187 ? 12.652 1.731 -5.971 1.00 87.44 187 ALA A N 1
ATOM 1458 C CA . ALA A 1 187 ? 12.607 0.628 -5.011 1.00 87.44 187 ALA A CA 1
ATOM 1459 C C . ALA A 1 187 ? 11.712 -0.523 -5.497 1.00 87.44 187 ALA A C 1
ATOM 1461 O O . ALA A 1 187 ? 12.082 -1.689 -5.377 1.00 87.44 187 ALA A O 1
ATOM 1462 N N . PHE A 1 188 ? 10.561 -0.202 -6.098 1.00 88.81 188 PHE A N 1
ATOM 1463 C CA . PHE A 1 188 ? 9.676 -1.193 -6.703 1.00 88.81 188 PHE A CA 1
ATOM 1464 C C . PHE A 1 188 ? 10.379 -1.961 -7.827 1.00 88.81 188 PHE A C 1
ATOM 1466 O O . PHE A 1 188 ? 10.386 -3.189 -7.814 1.00 88.81 188 PHE A O 1
ATOM 1473 N N . LEU A 1 189 ? 11.018 -1.253 -8.765 1.00 89.88 189 LEU A N 1
ATOM 1474 C CA . LEU A 1 189 ? 11.771 -1.879 -9.849 1.00 89.88 189 LEU A CA 1
ATOM 1475 C C . LEU A 1 189 ? 12.894 -2.773 -9.331 1.00 89.88 189 LEU A C 1
ATOM 1477 O O . LEU A 1 189 ? 13.086 -3.852 -9.881 1.00 89.88 189 LEU A O 1
ATOM 1481 N N . ALA A 1 190 ? 13.620 -2.354 -8.295 1.00 89.19 190 ALA A N 1
ATOM 1482 C CA . ALA A 1 190 ? 14.698 -3.143 -7.704 1.00 89.19 190 ALA A CA 1
ATOM 1483 C C . ALA A 1 190 ? 14.197 -4.420 -7.005 1.00 89.19 190 ALA A C 1
ATOM 1485 O O . ALA A 1 190 ? 14.926 -5.407 -6.954 1.00 89.19 190 ALA A O 1
ATOM 1486 N N . ALA A 1 191 ? 12.963 -4.411 -6.493 1.00 90.31 191 ALA A N 1
ATOM 1487 C CA . ALA A 1 191 ? 12.346 -5.547 -5.812 1.00 90.31 191 ALA A CA 1
ATOM 1488 C C . ALA A 1 191 ? 11.691 -6.569 -6.763 1.00 90.31 191 ALA A C 1
ATOM 1490 O O . ALA A 1 191 ? 11.303 -7.650 -6.318 1.00 90.31 191 ALA A O 1
ATOM 1491 N N . LEU A 1 192 ? 11.543 -6.251 -8.055 1.00 90.94 192 LEU A N 1
ATOM 1492 C CA . LEU A 1 192 ? 10.977 -7.183 -9.033 1.00 90.94 192 LEU A CA 1
ATOM 1493 C C . LEU A 1 192 ? 11.885 -8.405 -9.253 1.00 90.94 192 LEU A C 1
ATOM 1495 O O . LEU A 1 192 ? 13.109 -8.249 -9.315 1.00 90.94 192 LEU A O 1
ATOM 1499 N N . PRO A 1 193 ? 11.304 -9.609 -9.432 1.00 92.25 193 PRO A N 1
ATOM 1500 C CA . PRO A 1 193 ? 12.073 -10.834 -9.606 1.00 92.25 193 PRO A CA 1
ATOM 1501 C C . PRO A 1 193 ? 12.888 -10.785 -10.910 1.00 92.25 193 PRO A C 1
ATOM 1503 O O . PRO A 1 193 ? 12.302 -10.667 -11.991 1.00 92.25 193 PRO A O 1
ATOM 1506 N N . PRO A 1 194 ? 14.227 -10.921 -10.850 1.00 90.81 194 PRO A N 1
ATOM 1507 C CA . PRO A 1 194 ? 15.067 -10.848 -12.046 1.00 90.81 194 PRO A CA 1
ATOM 1508 C C . PRO A 1 194 ? 14.729 -11.908 -13.101 1.00 90.81 194 PRO A C 1
ATOM 1510 O O . PRO A 1 194 ? 14.859 -11.641 -14.291 1.00 90.81 194 PRO A O 1
ATOM 1513 N N . SER A 1 195 ? 14.226 -13.081 -12.692 1.00 92.56 195 SER A N 1
ATOM 1514 C CA . SER A 1 195 ? 13.792 -14.147 -13.611 1.00 92.56 195 SER A CA 1
ATOM 1515 C C . SER A 1 195 ? 12.799 -13.661 -14.672 1.00 92.56 195 SER A C 1
ATOM 1517 O O . SER A 1 195 ? 12.832 -14.129 -15.814 1.00 92.56 195 SER A O 1
ATOM 1519 N N . ASP A 1 196 ? 11.962 -12.686 -14.310 1.00 91.56 196 ASP A N 1
ATOM 1520 C CA . ASP A 1 196 ? 10.861 -12.210 -15.143 1.00 91.56 196 ASP A CA 1
ATOM 1521 C C . ASP A 1 196 ? 11.057 -10.784 -15.669 1.00 91.56 196 ASP A C 1
ATOM 1523 O O . ASP A 1 196 ? 10.347 -10.403 -16.600 1.00 91.56 196 ASP A O 1
ATOM 1527 N N . PHE A 1 197 ? 11.995 -10.002 -15.117 1.00 94.06 197 PHE A N 1
ATOM 1528 C CA . PHE A 1 197 ? 12.120 -8.562 -15.403 1.00 94.06 197 PHE A CA 1
ATOM 1529 C C . PHE A 1 197 ? 13.556 -8.034 -15.608 1.00 94.06 197 PHE A C 1
ATOM 1531 O O . PHE A 1 197 ? 13.730 -6.819 -15.763 1.00 94.06 197 PHE A O 1
ATOM 1538 N N . ASP A 1 198 ? 14.585 -8.887 -15.624 1.00 93.44 198 ASP A N 1
ATOM 1539 C CA . ASP A 1 198 ? 15.989 -8.456 -15.746 1.00 93.44 198 ASP A CA 1
ATOM 1540 C C . ASP A 1 198 ? 16.302 -7.637 -17.011 1.00 93.44 198 ASP A C 1
ATOM 1542 O O . ASP A 1 198 ? 17.097 -6.694 -16.937 1.00 93.44 198 ASP A O 1
ATOM 1546 N N . LEU A 1 199 ? 15.661 -7.922 -18.151 1.00 91.31 199 LEU A N 1
ATOM 1547 C CA . LEU A 1 199 ? 15.881 -7.190 -19.403 1.00 91.31 199 LEU A CA 1
ATOM 1548 C C . LEU A 1 199 ? 15.458 -5.723 -19.269 1.00 91.31 199 LEU A C 1
ATOM 1550 O O . LEU A 1 199 ? 16.222 -4.817 -19.612 1.00 91.31 199 LEU A O 1
ATOM 1554 N N . PHE A 1 200 ? 14.272 -5.470 -18.706 1.00 92.38 200 PHE A N 1
ATOM 1555 C CA . PHE A 1 200 ? 13.801 -4.104 -18.468 1.00 92.38 200 PHE A CA 1
ATOM 1556 C C . PHE A 1 200 ? 14.651 -3.397 -17.411 1.00 92.38 200 PHE A C 1
ATOM 1558 O O . PHE A 1 200 ? 15.055 -2.253 -17.611 1.00 92.38 200 PHE A O 1
ATOM 1565 N N . GLN A 1 201 ? 14.948 -4.075 -16.297 1.00 92.81 201 GLN A N 1
ATOM 1566 C CA . GLN A 1 201 ? 15.780 -3.522 -15.225 1.00 92.81 201 GLN A CA 1
ATOM 1567 C C . GLN A 1 201 ? 17.161 -3.108 -15.753 1.00 92.81 201 GLN A C 1
ATOM 1569 O O . GLN A 1 201 ? 17.652 -2.029 -15.422 1.00 92.81 201 GLN A O 1
ATOM 1574 N N . SER A 1 202 ? 17.772 -3.935 -16.603 1.00 91.31 202 SER A N 1
ATOM 1575 C CA . SER A 1 202 ? 19.077 -3.660 -17.212 1.00 91.31 202 SER A CA 1
ATOM 1576 C C . SER A 1 202 ? 19.015 -2.483 -18.184 1.00 91.31 202 SER A C 1
ATOM 1578 O O . SER A 1 202 ? 19.855 -1.588 -18.109 1.00 91.31 202 SER A O 1
ATOM 1580 N N . ALA A 1 203 ? 17.983 -2.420 -19.031 1.00 91.50 203 ALA A N 1
ATOM 1581 C CA . ALA A 1 203 ? 17.771 -1.298 -19.943 1.00 91.50 203 ALA A CA 1
ATOM 1582 C C . ALA A 1 203 ? 17.581 0.034 -19.190 1.00 91.50 203 ALA A C 1
ATOM 1584 O O . ALA A 1 203 ? 18.147 1.059 -19.569 1.00 91.50 203 ALA A O 1
ATOM 1585 N N . VAL A 1 204 ? 16.831 0.021 -18.083 1.00 92.75 204 VAL A N 1
ATOM 1586 C CA . VAL A 1 204 ? 16.657 1.190 -17.209 1.00 92.75 204 VAL A CA 1
ATOM 1587 C C . VAL A 1 204 ? 17.978 1.596 -16.552 1.00 92.75 204 VAL A C 1
ATOM 1589 O O . VAL A 1 204 ? 18.283 2.785 -16.507 1.00 92.75 204 VAL A O 1
ATOM 1592 N N . LYS A 1 205 ? 18.802 0.646 -16.090 1.00 89.88 205 LYS A N 1
ATOM 1593 C CA . LYS A 1 205 ? 20.140 0.918 -15.517 1.00 89.88 205 LYS A CA 1
ATOM 1594 C C . LYS A 1 205 ? 21.113 1.551 -16.512 1.00 89.88 205 LYS A C 1
ATOM 1596 O O . LYS A 1 205 ? 21.914 2.385 -16.113 1.00 89.88 205 LYS A O 1
ATOM 1601 N N . GLN A 1 206 ? 21.028 1.193 -17.790 1.00 87.12 206 GLN A N 1
ATOM 1602 C CA . GLN A 1 206 ? 21.874 1.764 -18.844 1.00 87.12 206 GLN A CA 1
ATOM 1603 C C . GLN A 1 206 ? 21.445 3.179 -19.265 1.00 87.12 206 GLN A C 1
ATOM 1605 O O . GLN A 1 206 ? 22.217 3.896 -19.896 1.00 87.12 206 GLN A O 1
ATOM 1610 N N . SER A 1 207 ? 20.219 3.597 -18.936 1.00 89.31 207 SER A N 1
ATOM 1611 C CA . SER A 1 207 ? 19.676 4.885 -19.361 1.00 89.31 207 SER A CA 1
ATOM 1612 C C . SER A 1 207 ? 19.701 5.912 -18.230 1.00 89.31 207 SER A C 1
ATOM 1614 O O . SER A 1 207 ? 18.740 6.033 -17.470 1.00 89.31 207 SER A O 1
ATOM 1616 N N . GLU A 1 208 ? 20.768 6.711 -18.162 1.00 87.69 208 GLU A N 1
ATOM 1617 C CA . GLU A 1 208 ? 20.932 7.771 -17.151 1.00 87.69 208 GLU A CA 1
ATOM 1618 C C . GLU A 1 208 ? 19.727 8.725 -17.106 1.00 87.69 208 GLU A C 1
ATOM 1620 O O . GLU A 1 208 ? 19.212 9.043 -16.040 1.00 87.69 208 GLU A O 1
ATOM 1625 N N . ALA A 1 209 ? 19.172 9.110 -18.260 1.00 86.69 209 ALA A N 1
ATOM 1626 C CA . ALA A 1 209 ? 17.994 9.979 -18.280 1.00 86.69 209 ALA A CA 1
ATOM 1627 C C . ALA A 1 209 ? 16.754 9.334 -17.645 1.00 86.69 209 ALA A C 1
ATOM 1629 O O . ALA A 1 209 ? 15.895 10.051 -17.137 1.00 86.69 209 ALA A O 1
ATOM 1630 N N . VAL A 1 210 ? 16.621 8.004 -17.702 1.00 87.75 210 VAL A N 1
ATOM 1631 C CA . VAL A 1 210 ? 15.524 7.298 -17.030 1.00 87.75 210 VAL A CA 1
ATOM 1632 C C . VAL A 1 210 ? 15.819 7.197 -15.540 1.00 87.75 210 VAL A C 1
ATOM 1634 O O . VAL A 1 210 ? 14.912 7.464 -14.766 1.00 87.75 210 VAL A O 1
ATOM 1637 N N . GLN A 1 211 ? 17.058 6.917 -15.127 1.00 88.75 211 GLN A N 1
ATOM 1638 C CA . GLN A 1 211 ? 17.455 6.948 -13.709 1.00 88.75 211 GLN A CA 1
ATOM 1639 C C . GLN A 1 211 ? 17.159 8.309 -13.075 1.00 88.75 211 GLN A C 1
ATOM 1641 O O . GLN A 1 211 ? 16.387 8.382 -12.126 1.00 88.75 211 GLN A O 1
ATOM 1646 N N . ASN A 1 212 ? 17.602 9.394 -13.713 1.00 88.25 212 ASN A N 1
ATOM 1647 C CA . ASN A 1 212 ? 17.315 10.764 -13.283 1.00 88.25 212 ASN A CA 1
ATOM 1648 C C . ASN A 1 212 ? 15.811 11.044 -13.223 1.00 88.25 212 ASN A C 1
ATOM 1650 O O . ASN A 1 212 ? 15.349 11.857 -12.434 1.00 88.25 212 ASN A O 1
ATOM 1654 N N . ILE A 1 213 ? 15.019 10.383 -14.074 1.00 84.88 213 ILE A N 1
ATOM 1655 C CA . ILE A 1 213 ? 13.566 10.460 -13.995 1.00 84.88 213 ILE A CA 1
ATOM 1656 C C . ILE A 1 213 ? 13.054 9.707 -12.765 1.00 84.88 213 ILE A C 1
ATOM 1658 O O . ILE A 1 213 ? 12.138 10.188 -12.110 1.00 84.88 213 ILE A O 1
ATOM 1662 N N . LEU A 1 214 ? 13.568 8.528 -12.461 1.00 84.81 214 LEU A N 1
ATOM 1663 C CA . LEU A 1 214 ? 13.091 7.733 -11.335 1.00 84.81 214 LEU A CA 1
ATOM 1664 C C . LEU A 1 214 ? 13.477 8.328 -9.978 1.00 84.81 214 LEU A C 1
ATOM 1666 O O . LEU A 1 214 ? 12.697 8.170 -9.046 1.00 84.81 214 LEU A O 1
ATOM 1670 N N . GLU A 1 215 ? 14.607 9.031 -9.908 1.00 84.19 215 GLU A N 1
ATOM 1671 C CA . GLU A 1 215 ? 15.190 9.659 -8.709 1.00 84.19 215 GLU A CA 1
ATOM 1672 C C . GLU A 1 215 ? 14.770 11.130 -8.512 1.00 84.19 215 GLU A C 1
ATOM 1674 O O . GLU A 1 215 ? 15.248 11.819 -7.618 1.00 84.19 215 GLU A O 1
ATOM 1679 N N . ASP A 1 216 ? 13.885 11.650 -9.364 1.00 83.38 216 ASP A N 1
ATOM 1680 C CA . ASP A 1 216 ? 13.442 13.043 -9.301 1.00 83.38 216 ASP A CA 1
ATOM 1681 C C . ASP A 1 216 ? 12.468 13.280 -8.133 1.00 83.38 216 ASP A C 1
ATOM 1683 O O . ASP A 1 216 ? 11.249 13.110 -8.261 1.00 83.38 216 ASP A O 1
ATOM 1687 N N . GLU A 1 217 ? 13.031 13.731 -7.013 1.00 72.56 217 GLU A N 1
ATOM 1688 C CA . GLU A 1 217 ? 12.349 14.079 -5.759 1.00 72.56 217 GLU A CA 1
ATOM 1689 C C . GLU A 1 217 ? 11.313 15.213 -5.906 1.00 72.56 217 GLU A C 1
ATOM 1691 O O . GLU A 1 217 ? 10.479 15.418 -5.023 1.00 72.56 217 GLU A O 1
ATOM 1696 N N . SER A 1 218 ? 11.337 15.987 -7.003 1.00 77.69 218 SER A N 1
ATOM 1697 C CA . SER A 1 218 ? 10.370 17.079 -7.220 1.00 77.69 218 SER A CA 1
ATOM 1698 C C . SER A 1 218 ? 8.965 16.582 -7.581 1.00 77.69 218 SER A C 1
ATOM 1700 O O . SER A 1 218 ? 8.007 17.360 -7.652 1.00 77.69 218 SER A O 1
ATOM 1702 N N . ARG A 1 219 ? 8.828 15.278 -7.830 1.00 76.38 219 ARG A N 1
ATOM 1703 C CA . ARG A 1 219 ? 7.599 14.666 -8.324 1.00 76.38 219 ARG A CA 1
ATOM 1704 C C . ARG A 1 219 ? 6.667 14.224 -7.212 1.00 76.38 219 ARG A C 1
ATOM 1706 O O . ARG A 1 219 ? 7.066 13.947 -6.087 1.00 76.38 219 ARG A O 1
ATOM 1713 N N . ARG A 1 220 ? 5.385 14.117 -7.562 1.00 80.94 220 ARG A N 1
ATOM 1714 C CA . ARG A 1 220 ? 4.326 13.656 -6.657 1.00 80.94 220 ARG A CA 1
ATOM 1715 C C . ARG A 1 220 ? 3.564 12.491 -7.268 1.00 80.94 220 ARG A C 1
ATOM 1717 O O . ARG A 1 220 ? 2.685 12.681 -8.102 1.00 80.94 220 ARG A O 1
ATOM 1724 N N . GLY A 1 221 ? 3.875 11.287 -6.812 1.00 82.44 221 GLY A N 1
ATOM 1725 C CA . GLY A 1 221 ? 3.336 10.029 -7.307 1.00 82.44 221 GLY A CA 1
ATOM 1726 C C . GLY A 1 221 ? 3.803 9.669 -8.717 1.00 82.44 221 GLY A C 1
ATOM 1727 O O . GLY A 1 221 ? 4.208 10.505 -9.531 1.00 82.44 221 GLY A O 1
ATOM 1728 N N . GLY A 1 222 ? 3.693 8.391 -9.047 1.00 84.62 222 GLY A N 1
ATOM 1729 C CA . GLY A 1 222 ? 3.967 7.930 -10.394 1.00 84.62 222 GLY A CA 1
ATOM 1730 C C . GLY A 1 222 ? 3.496 6.509 -10.631 1.00 84.62 222 GLY A C 1
ATOM 1731 O O . GLY A 1 222 ? 3.197 5.753 -9.706 1.00 84.62 222 GLY A O 1
ATOM 1732 N N . THR A 1 223 ? 3.418 6.158 -11.907 1.00 84.38 223 THR A N 1
ATOM 1733 C CA . THR A 1 223 ? 3.083 4.807 -12.350 1.00 84.38 223 THR A CA 1
ATOM 1734 C C . THR A 1 223 ? 4.136 4.350 -13.329 1.00 84.38 223 THR A C 1
ATOM 1736 O O . THR A 1 223 ? 4.454 5.071 -14.275 1.00 84.38 223 THR A O 1
ATOM 1739 N N . ILE A 1 224 ? 4.640 3.139 -13.133 1.00 87.00 224 ILE A N 1
ATOM 1740 C CA . ILE A 1 224 ? 5.485 2.477 -14.114 1.00 87.00 224 ILE A CA 1
ATOM 1741 C C . ILE A 1 224 ? 4.774 1.244 -14.665 1.00 87.00 224 ILE A C 1
ATOM 1743 O O . ILE A 1 224 ? 4.151 0.482 -13.926 1.00 87.00 224 ILE A O 1
ATOM 1747 N N . PHE A 1 225 ? 4.854 1.067 -15.978 1.00 88.62 225 PHE A N 1
ATOM 1748 C CA . PHE A 1 225 ? 4.424 -0.145 -16.658 1.00 88.62 225 PHE A CA 1
ATOM 1749 C C . PHE A 1 225 ? 5.660 -0.986 -16.931 1.00 88.62 225 PHE A C 1
ATOM 1751 O O . PHE A 1 225 ? 6.483 -0.605 -17.756 1.00 88.62 225 PHE A O 1
ATOM 1758 N N . VAL A 1 226 ? 5.811 -2.107 -16.233 1.00 89.31 226 VAL A N 1
ATOM 1759 C CA . VAL A 1 226 ? 7.018 -2.928 -16.367 1.00 89.31 226 VAL A CA 1
ATOM 1760 C C . VAL A 1 226 ? 6.721 -4.116 -17.283 1.00 89.31 226 VAL A C 1
ATOM 1762 O O . VAL A 1 226 ? 5.951 -4.995 -16.891 1.00 89.31 226 VAL A O 1
ATOM 1765 N N . PRO A 1 227 ? 7.259 -4.144 -18.514 1.00 90.25 227 PRO A N 1
ATOM 1766 C CA . PRO A 1 227 ? 7.157 -5.305 -19.391 1.00 90.25 227 PRO A CA 1
ATOM 1767 C C . PRO A 1 227 ? 8.003 -6.469 -18.861 1.00 90.25 227 PRO A C 1
ATOM 1769 O O . PRO A 1 227 ? 9.088 -6.265 -18.316 1.00 90.25 227 PRO A O 1
ATOM 1772 N N . THR A 1 228 ? 7.513 -7.690 -19.060 1.00 90.81 228 THR A N 1
ATOM 1773 C CA . THR A 1 228 ? 8.245 -8.915 -18.720 1.00 90.81 228 THR A CA 1
ATOM 1774 C C . THR A 1 228 ? 9.363 -9.202 -19.722 1.00 90.81 228 THR A C 1
ATOM 1776 O O . THR A 1 228 ? 9.383 -8.703 -20.852 1.00 90.81 228 THR A O 1
ATOM 1779 N N . ASN A 1 229 ? 10.263 -10.099 -19.341 1.00 90.69 229 ASN A N 1
ATOM 1780 C CA . ASN A 1 229 ? 11.291 -10.651 -20.211 1.00 90.69 229 ASN A CA 1
ATOM 1781 C C . ASN A 1 229 ? 10.698 -11.313 -21.460 1.00 90.69 229 ASN A C 1
ATOM 1783 O O . ASN A 1 229 ? 11.253 -11.202 -22.550 1.00 90.69 229 ASN A O 1
ATOM 1787 N N . GLU A 1 230 ? 9.549 -11.978 -21.327 1.00 89.88 230 GLU A N 1
ATOM 1788 C CA . GLU A 1 230 ? 8.828 -12.551 -22.465 1.00 89.88 230 GLU A CA 1
ATOM 1789 C C . GLU A 1 230 ? 8.334 -11.466 -23.432 1.00 89.88 230 GLU A C 1
ATOM 1791 O O . GLU A 1 230 ? 8.490 -11.611 -24.645 1.00 89.88 230 GLU A O 1
ATOM 1796 N N . ALA A 1 231 ? 7.811 -10.348 -22.916 1.00 87.25 231 ALA A N 1
ATOM 1797 C CA . ALA A 1 231 ? 7.388 -9.220 -23.741 1.00 87.25 231 ALA A CA 1
ATOM 1798 C C . ALA A 1 231 ? 8.559 -8.613 -24.535 1.00 87.25 231 ALA A C 1
ATOM 1800 O O . ALA A 1 231 ? 8.385 -8.260 -25.702 1.00 87.25 231 ALA A O 1
ATOM 1801 N N . PHE A 1 232 ? 9.761 -8.554 -23.950 1.00 85.12 232 PHE A N 1
ATOM 1802 C CA . PHE A 1 232 ? 10.977 -8.159 -24.671 1.00 85.12 232 PHE A CA 1
ATOM 1803 C C . PHE A 1 232 ? 11.382 -9.163 -25.751 1.00 85.12 232 PHE A C 1
ATOM 1805 O O . PHE A 1 232 ? 11.681 -8.759 -26.871 1.00 85.12 232 PHE A O 1
ATOM 1812 N N . ARG A 1 233 ? 11.350 -10.468 -25.450 1.00 85.62 233 ARG A N 1
ATOM 1813 C CA . ARG A 1 233 ? 11.710 -11.531 -26.412 1.00 85.62 233 ARG A CA 1
ATOM 1814 C C . ARG A 1 233 ? 10.744 -11.635 -27.594 1.00 85.62 233 ARG A C 1
ATOM 1816 O O . ARG A 1 233 ? 11.101 -12.188 -28.625 1.00 85.62 233 ARG A O 1
ATOM 1823 N N . LYS A 1 234 ? 9.525 -11.106 -27.463 1.00 89.00 234 LYS A N 1
ATOM 1824 C CA . LYS A 1 234 ? 8.550 -11.003 -28.563 1.00 89.00 234 LYS A CA 1
ATOM 1825 C C . LYS A 1 234 ? 8.888 -9.895 -29.570 1.00 89.00 234 LYS A C 1
ATOM 1827 O O . LYS A 1 234 ? 8.232 -9.814 -30.611 1.00 89.00 234 LYS A O 1
ATOM 1832 N N . LEU A 1 235 ? 9.860 -9.026 -29.282 1.00 84.94 235 LEU A N 1
ATOM 1833 C CA . LEU A 1 235 ? 10.337 -8.051 -30.259 1.00 84.94 235 LEU A CA 1
ATOM 1834 C C . LEU A 1 235 ? 11.050 -8.772 -31.416 1.00 84.94 235 LEU A C 1
ATOM 1836 O O . LEU A 1 235 ? 11.781 -9.729 -31.174 1.00 84.94 235 LEU A O 1
ATOM 1840 N N . PRO A 1 236 ? 10.867 -8.323 -32.670 1.00 89.75 236 PRO A N 1
ATOM 1841 C CA . PRO A 1 236 ? 11.670 -8.802 -33.789 1.00 89.75 236 PRO A CA 1
ATOM 1842 C C . PRO A 1 236 ? 13.166 -8.667 -33.508 1.00 89.75 236 PRO A C 1
ATOM 1844 O O . PRO A 1 236 ? 13.589 -7.656 -32.947 1.00 89.75 236 PRO A O 1
ATOM 1847 N N . GLU A 1 237 ? 13.952 -9.654 -33.938 1.00 89.00 237 GLU A N 1
ATOM 1848 C CA . GLU A 1 237 ? 15.397 -9.697 -33.677 1.00 89.00 237 GLU A CA 1
ATOM 1849 C C . GLU A 1 237 ? 16.105 -8.420 -34.151 1.00 89.00 237 GLU A C 1
ATOM 1851 O O . GLU A 1 237 ? 16.903 -7.841 -33.427 1.00 89.00 237 GLU A O 1
ATOM 1856 N N . ASP A 1 238 ? 15.734 -7.909 -35.326 1.00 88.44 238 ASP A N 1
ATOM 1857 C CA . ASP A 1 238 ? 16.281 -6.670 -35.885 1.00 88.44 238 ASP A CA 1
ATOM 1858 C C . ASP A 1 238 ? 15.976 -5.423 -35.036 1.00 88.44 238 ASP A C 1
ATOM 1860 O O . ASP A 1 238 ? 16.830 -4.549 -34.884 1.00 88.44 238 ASP A O 1
ATOM 1864 N N . VAL A 1 239 ? 14.778 -5.341 -34.454 1.00 87.69 239 VAL A N 1
ATOM 1865 C CA . VAL A 1 239 ? 14.391 -4.281 -33.512 1.00 87.69 239 VAL A CA 1
ATOM 1866 C C . VAL A 1 239 ? 15.141 -4.438 -32.200 1.00 87.69 239 VAL A C 1
ATOM 1868 O O . VAL A 1 239 ? 15.610 -3.443 -31.654 1.00 87.69 239 VAL A O 1
ATOM 1871 N N . HIS A 1 240 ? 15.254 -5.666 -31.701 1.00 86.50 240 HIS A N 1
ATOM 1872 C CA . HIS A 1 240 ? 15.972 -5.956 -30.472 1.00 86.50 240 HIS A CA 1
ATOM 1873 C C . HIS A 1 240 ? 17.446 -5.552 -30.604 1.00 86.50 240 HIS A C 1
ATOM 1875 O O . HIS A 1 240 ? 17.919 -4.727 -29.827 1.00 86.50 240 HIS A O 1
ATOM 1881 N N . THR A 1 241 ? 18.148 -6.026 -31.640 1.00 88.62 241 THR A N 1
ATOM 1882 C CA . THR A 1 241 ? 19.546 -5.650 -31.900 1.00 88.62 241 THR A CA 1
ATOM 1883 C C . THR A 1 241 ? 19.707 -4.137 -32.047 1.00 88.62 241 THR A C 1
ATOM 1885 O O . THR A 1 241 ? 20.630 -3.576 -31.470 1.00 88.62 241 THR A O 1
ATOM 1888 N N . PHE A 1 242 ? 18.803 -3.465 -32.770 1.00 89.69 242 PHE A N 1
ATOM 1889 C CA . PHE A 1 242 ? 18.855 -2.011 -32.927 1.00 89.69 242 PHE A CA 1
ATOM 1890 C C . PHE A 1 242 ? 18.698 -1.280 -31.593 1.00 89.69 242 PHE A C 1
ATOM 1892 O O . PHE A 1 242 ? 19.500 -0.411 -31.289 1.00 89.69 242 PHE A O 1
ATOM 1899 N N . LEU A 1 243 ? 17.690 -1.614 -30.779 1.00 87.75 243 LEU A N 1
ATOM 1900 C CA . LEU A 1 243 ? 17.428 -0.910 -29.517 1.00 87.75 243 LEU A CA 1
ATOM 1901 C C . LEU A 1 243 ? 18.613 -0.972 -28.546 1.00 87.75 243 LEU A C 1
ATOM 1903 O O . LEU A 1 243 ? 18.825 -0.020 -27.800 1.00 87.75 243 LEU A O 1
ATOM 1907 N N . PHE A 1 244 ? 19.369 -2.069 -28.568 1.00 87.38 244 PHE A N 1
ATOM 1908 C CA . PHE A 1 244 ? 20.539 -2.277 -27.717 1.00 87.38 244 PHE A CA 1
ATOM 1909 C C . PHE A 1 244 ? 21.877 -1.956 -28.409 1.00 87.38 244 PHE A C 1
ATOM 1911 O O . PHE A 1 244 ? 22.927 -2.275 -27.855 1.00 87.38 244 PHE A O 1
ATOM 1918 N N . SER A 1 245 ? 21.862 -1.328 -29.591 1.00 89.81 245 SER A N 1
ATOM 1919 C CA . SER A 1 245 ? 23.061 -0.780 -30.234 1.00 89.81 245 SER A CA 1
ATOM 1920 C C . SER A 1 245 ? 23.269 0.694 -29.871 1.00 89.81 245 SER A C 1
ATOM 1922 O O . SER A 1 245 ? 22.343 1.377 -29.419 1.00 89.81 245 SER A O 1
ATOM 1924 N N . ASP A 1 246 ? 24.474 1.212 -30.115 1.00 89.38 246 ASP A N 1
ATOM 1925 C CA . ASP A 1 246 ? 24.796 2.626 -29.885 1.00 89.38 246 ASP A CA 1
ATOM 1926 C C . ASP A 1 246 ? 23.869 3.556 -30.693 1.00 89.38 246 ASP A C 1
ATOM 1928 O O . ASP A 1 246 ? 23.425 4.595 -30.199 1.00 89.38 246 ASP A O 1
ATOM 1932 N N . GLU A 1 247 ? 23.494 3.159 -31.914 1.00 89.94 247 GLU A N 1
ATOM 1933 C CA . GLU A 1 247 ? 22.575 3.916 -32.771 1.00 89.94 247 GLU A CA 1
ATOM 1934 C C . GLU A 1 247 ? 21.137 3.942 -32.230 1.00 89.94 247 GLU A C 1
ATOM 1936 O O . GLU A 1 247 ? 20.405 4.915 -32.446 1.00 89.94 247 GLU A O 1
ATOM 1941 N N . GLY A 1 248 ? 20.704 2.882 -31.543 1.00 88.19 248 GLY A N 1
ATOM 1942 C CA . GLY A 1 248 ? 19.356 2.780 -30.992 1.00 88.19 248 GLY A CA 1
ATOM 1943 C C . GLY A 1 248 ? 19.212 3.259 -29.555 1.00 88.19 248 GLY A C 1
ATOM 1944 O O . GLY A 1 248 ? 18.074 3.376 -29.098 1.00 88.19 248 GLY A O 1
ATOM 1945 N N . ALA A 1 249 ? 20.296 3.622 -28.865 1.00 87.81 249 ALA A N 1
ATOM 1946 C CA . ALA A 1 249 ? 20.271 4.059 -27.466 1.00 87.81 249 ALA A CA 1
ATOM 1947 C C . ALA A 1 249 ? 19.257 5.192 -27.196 1.00 87.81 249 ALA A C 1
ATOM 1949 O O . ALA A 1 249 ? 18.513 5.161 -26.210 1.00 87.81 249 ALA A O 1
ATOM 1950 N N . ILE A 1 250 ? 19.144 6.164 -28.111 1.00 88.25 250 ILE A N 1
ATOM 1951 C CA . ILE A 1 250 ? 18.151 7.253 -28.026 1.00 88.25 250 ILE A CA 1
ATOM 1952 C C . ILE A 1 250 ? 16.717 6.706 -28.145 1.00 88.25 250 ILE A C 1
ATOM 1954 O O . ILE A 1 250 ? 15.810 7.144 -27.433 1.00 88.25 250 ILE A O 1
ATOM 1958 N N . SER A 1 251 ? 16.503 5.724 -29.024 1.00 89.38 251 SER A N 1
ATOM 1959 C CA . SER A 1 251 ? 15.200 5.074 -29.209 1.00 89.38 251 SER A CA 1
ATOM 1960 C C . SER A 1 251 ? 14.818 4.224 -27.998 1.00 89.38 251 SER A C 1
ATOM 1962 O O . SER A 1 251 ? 13.669 4.277 -27.557 1.00 89.38 251 SER A O 1
ATOM 1964 N N . LEU A 1 252 ? 15.778 3.495 -27.420 1.00 88.38 252 LEU A N 1
ATOM 1965 C CA . LEU A 1 252 ? 15.590 2.739 -26.185 1.00 88.38 252 LEU A CA 1
ATOM 1966 C C . LEU A 1 252 ? 15.228 3.669 -25.027 1.00 88.38 252 LEU A C 1
ATOM 1968 O O . LEU A 1 252 ? 14.239 3.431 -24.341 1.00 88.38 252 LEU A O 1
ATOM 1972 N N . GLN A 1 253 ? 15.944 4.780 -24.855 1.00 89.38 253 GLN A N 1
ATOM 1973 C CA . GLN A 1 253 ? 15.606 5.779 -23.842 1.00 89.38 253 GLN A CA 1
ATOM 1974 C C . GLN A 1 253 ? 14.177 6.316 -24.023 1.00 89.38 253 GLN A C 1
ATOM 1976 O O . GLN A 1 253 ? 13.416 6.389 -23.055 1.00 89.38 253 GLN A O 1
ATOM 1981 N N . ALA A 1 254 ? 13.778 6.672 -25.247 1.00 88.38 254 ALA A N 1
ATOM 1982 C CA . ALA A 1 254 ? 12.420 7.138 -25.524 1.00 88.38 254 ALA A CA 1
ATOM 1983 C C . ALA A 1 254 ? 11.361 6.068 -25.197 1.00 88.38 254 ALA A C 1
ATOM 1985 O O . ALA A 1 254 ? 10.316 6.384 -24.620 1.00 88.38 254 ALA A O 1
ATOM 1986 N N . LEU A 1 255 ? 11.648 4.801 -25.514 1.00 89.19 255 LEU A N 1
ATOM 1987 C CA . LEU A 1 255 ? 10.795 3.660 -25.189 1.00 89.19 255 LEU A CA 1
ATOM 1988 C C . LEU A 1 255 ? 10.659 3.464 -23.673 1.00 89.19 255 LEU A C 1
ATOM 1990 O O . LEU A 1 255 ? 9.549 3.287 -23.174 1.00 89.19 255 LEU A O 1
ATOM 1994 N N . LEU A 1 256 ? 11.754 3.526 -22.921 1.00 90.94 256 LEU A N 1
ATOM 1995 C CA . LEU A 1 256 ? 11.735 3.383 -21.463 1.00 90.94 256 LEU A CA 1
ATOM 1996 C C . LEU A 1 256 ? 10.961 4.526 -20.797 1.00 90.94 256 LEU A C 1
ATOM 1998 O O . LEU A 1 256 ? 10.097 4.282 -19.959 1.00 90.94 256 LEU A O 1
ATOM 2002 N N . ARG A 1 257 ? 11.178 5.775 -21.232 1.00 88.62 257 ARG A N 1
ATOM 2003 C CA . ARG A 1 257 ? 10.427 6.944 -20.736 1.00 88.62 257 ARG A CA 1
ATOM 2004 C C . ARG A 1 257 ? 8.925 6.808 -20.944 1.00 88.62 257 ARG A C 1
ATOM 2006 O O . ARG A 1 257 ? 8.144 7.295 -20.136 1.00 88.62 257 ARG A O 1
ATOM 2013 N N . TYR A 1 258 ? 8.510 6.146 -22.017 1.00 86.50 258 TYR A N 1
ATOM 2014 C CA . TYR A 1 258 ? 7.102 5.930 -22.315 1.00 86.50 258 TYR A CA 1
ATOM 2015 C C . TYR A 1 258 ? 6.407 4.993 -21.308 1.00 86.50 258 TYR A C 1
ATOM 2017 O O . TYR A 1 258 ? 5.201 5.120 -21.087 1.00 86.50 258 TYR A O 1
ATOM 2025 N N . HIS A 1 259 ? 7.164 4.104 -20.663 1.00 88.44 259 HIS A N 1
ATOM 2026 C CA . HIS A 1 259 ? 6.666 3.221 -19.609 1.00 88.44 259 HIS A CA 1
ATOM 2027 C C . HIS A 1 259 ? 6.500 3.929 -18.258 1.00 88.44 259 HIS A C 1
ATOM 2029 O O . HIS A 1 259 ? 5.904 3.356 -17.349 1.00 88.44 259 HIS A O 1
ATOM 2035 N N . VAL A 1 260 ? 6.973 5.172 -18.125 1.00 86.62 260 VAL A N 1
ATOM 2036 C CA . VAL A 1 260 ? 6.847 5.974 -16.906 1.00 86.62 260 VAL A CA 1
ATOM 2037 C C . VAL A 1 260 ? 5.771 7.043 -17.090 1.00 86.62 260 VAL A C 1
ATOM 2039 O O . VAL A 1 260 ? 5.798 7.854 -18.018 1.00 86.62 260 VAL A O 1
ATOM 2042 N N . VAL A 1 261 ? 4.810 7.066 -16.173 1.00 86.19 261 VAL A N 1
ATOM 2043 C CA . VAL A 1 261 ? 3.832 8.142 -16.018 1.00 86.19 261 VAL A CA 1
ATOM 2044 C C . VAL A 1 261 ? 4.198 8.933 -14.771 1.00 86.19 261 VAL A C 1
ATOM 2046 O O . VAL A 1 261 ? 3.950 8.503 -13.646 1.00 86.19 261 VAL A O 1
ATOM 2049 N N . SER A 1 262 ? 4.806 10.094 -14.984 1.00 84.12 262 SER A N 1
ATOM 2050 C CA . SER A 1 262 ? 5.186 11.007 -13.908 1.00 84.12 262 SER A CA 1
ATOM 2051 C C . SER A 1 262 ? 3.972 11.743 -13.339 1.00 84.12 262 SER A C 1
ATOM 2053 O O . SER A 1 262 ? 3.036 12.070 -14.071 1.00 84.12 262 SER A O 1
ATOM 2055 N N . ASN A 1 263 ? 4.026 12.060 -12.044 1.00 82.00 263 ASN A N 1
ATOM 2056 C CA . ASN A 1 263 ? 3.048 12.871 -11.313 1.00 82.00 263 ASN A CA 1
ATOM 2057 C C . ASN A 1 263 ? 1.615 12.310 -11.289 1.00 82.00 263 ASN A C 1
ATOM 2059 O O . ASN A 1 263 ? 0.656 13.047 -11.051 1.00 82.00 263 ASN A O 1
ATOM 2063 N N . GLN A 1 264 ? 1.447 11.016 -11.583 1.00 81.31 264 GLN A N 1
ATOM 2064 C CA . GLN A 1 264 ? 0.148 10.348 -11.577 1.00 81.31 264 GLN A CA 1
ATOM 2065 C C . GLN A 1 264 ? 0.279 8.903 -11.096 1.00 81.31 264 GLN A C 1
ATOM 2067 O O . GLN A 1 264 ? 0.849 8.056 -11.786 1.00 81.31 264 GLN A O 1
ATOM 2072 N N . SER A 1 265 ? -0.314 8.607 -9.941 1.00 81.31 265 SER A N 1
ATOM 2073 C CA . SER A 1 265 ? -0.506 7.238 -9.455 1.00 81.31 265 SER A CA 1
ATOM 2074 C C . SER A 1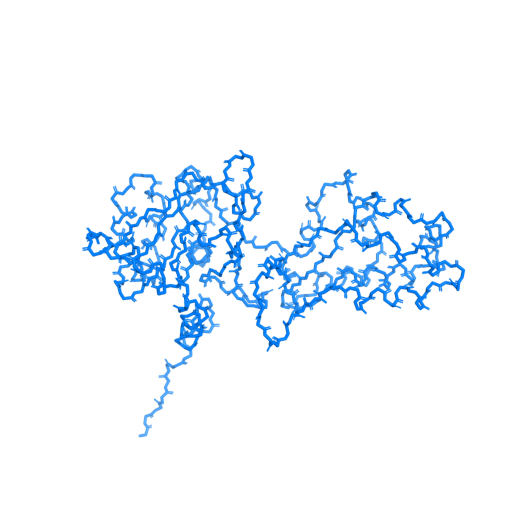 265 ? -1.824 6.692 -9.978 1.00 81.31 265 SER A C 1
ATOM 2076 O O . SER A 1 265 ? -2.906 7.156 -9.606 1.00 81.31 265 SER A O 1
ATOM 2078 N N . LEU A 1 266 ? -1.728 5.715 -10.868 1.00 79.19 266 LEU A N 1
ATOM 2079 C CA . LEU A 1 266 ? -2.861 5.046 -11.472 1.00 79.19 266 LEU A CA 1
ATOM 2080 C C . LEU A 1 266 ? -3.160 3.781 -10.685 1.00 79.19 266 LEU A C 1
ATOM 2082 O O . LEU A 1 266 ? -2.289 2.952 -10.433 1.00 79.19 266 LEU A O 1
ATOM 2086 N N . TYR A 1 267 ? -4.427 3.624 -10.335 1.00 71.50 267 TYR A N 1
ATOM 2087 C CA . TYR A 1 267 ? -4.939 2.403 -9.748 1.00 71.50 267 TYR A CA 1
ATOM 2088 C C . TYR A 1 267 ? -5.782 1.702 -10.800 1.00 71.50 267 TYR A C 1
ATOM 2090 O O . TYR A 1 267 ? -6.499 2.339 -11.572 1.00 71.50 267 TYR A O 1
ATOM 2098 N N . SER A 1 268 ? -5.701 0.380 -10.842 1.00 63.53 268 SER A N 1
ATOM 2099 C CA . SER A 1 268 ? -6.614 -0.436 -11.632 1.00 63.53 268 SER A CA 1
ATOM 2100 C C . SER A 1 268 ? -8.028 -0.274 -11.072 1.00 63.53 268 SER A C 1
ATOM 2102 O O . SER A 1 268 ? -8.390 -0.920 -10.090 1.00 63.53 268 SER A O 1
ATOM 2104 N N . ILE A 1 269 ? -8.818 0.607 -11.671 1.00 49.25 269 ILE A N 1
ATOM 2105 C CA . ILE A 1 269 ? -10.229 0.736 -11.331 1.00 49.25 269 ILE A CA 1
ATOM 2106 C C . ILE A 1 269 ? -10.952 -0.378 -12.087 1.00 49.25 269 ILE A C 1
ATOM 2108 O O . ILE A 1 269 ? -10.921 -0.407 -13.318 1.00 49.25 269 ILE A O 1
ATOM 2112 N N . VAL A 1 270 ? -11.626 -1.284 -11.378 1.00 36.66 270 VAL A N 1
ATOM 2113 C CA . VAL A 1 270 ? -12.721 -2.044 -11.995 1.00 36.66 270 VAL A CA 1
ATOM 2114 C C . VAL A 1 270 ? -13.883 -1.064 -12.113 1.00 36.66 270 VAL A C 1
ATOM 2116 O O . VAL A 1 270 ? -14.744 -0.983 -11.248 1.00 36.66 270 VAL A O 1
ATOM 2119 N N . SER A 1 271 ? -13.868 -0.212 -13.136 1.00 31.67 271 SER A N 1
ATOM 2120 C CA . SER A 1 271 ? -14.978 0.699 -13.384 1.00 31.67 271 SER A CA 1
ATOM 2121 C C . SER A 1 271 ? -16.056 -0.026 -14.182 1.00 31.67 271 SER A C 1
ATOM 2123 O O . SER A 1 271 ? -16.163 0.118 -15.396 1.00 31.67 271 SER A O 1
ATOM 2125 N N . THR A 1 272 ? -16.960 -0.708 -13.477 1.00 26.69 272 THR A N 1
ATOM 2126 C CA . THR A 1 272 ? -18.362 -0.783 -13.927 1.00 26.69 272 THR A CA 1
ATOM 2127 C C . THR A 1 272 ? -19.103 0.481 -13.476 1.00 26.69 272 THR A C 1
ATOM 2129 O O . THR A 1 272 ? -20.226 0.430 -12.993 1.00 26.69 272 THR A O 1
ATOM 2132 N N . ILE A 1 273 ? -18.473 1.653 -13.615 1.00 27.31 273 ILE A N 1
ATOM 2133 C CA . ILE A 1 273 ? -19.128 2.940 -13.389 1.00 27.31 273 ILE A CA 1
ATOM 2134 C C . ILE A 1 273 ? -19.265 3.607 -14.751 1.00 27.31 273 ILE A C 1
ATOM 2136 O O . ILE A 1 273 ? -18.358 4.247 -15.278 1.00 27.31 273 ILE A O 1
ATOM 2140 N N . ARG A 1 274 ? -20.442 3.404 -15.342 1.00 28.67 274 ARG A N 1
ATOM 2141 C CA . ARG A 1 274 ? -20.942 4.124 -16.514 1.00 28.67 274 ARG A CA 1
ATOM 2142 C C . ARG A 1 274 ? -21.358 5.540 -16.087 1.00 28.67 274 ARG A C 1
ATOM 2144 O O . ARG A 1 274 ? -22.525 5.901 -16.170 1.00 28.67 274 ARG A O 1
ATOM 2151 N N . THR A 1 275 ? -20.424 6.371 -15.637 1.00 27.22 275 THR A N 1
ATOM 2152 C CA . THR A 1 275 ? -20.671 7.814 -15.531 1.00 27.22 275 THR A CA 1
ATOM 2153 C C . THR A 1 275 ? -20.261 8.471 -16.844 1.00 27.22 275 THR A C 1
ATOM 2155 O O . THR A 1 275 ? -19.122 8.390 -17.302 1.00 27.22 275 THR A O 1
ATOM 2158 N N . ARG A 1 276 ? -21.240 9.094 -17.513 1.00 34.50 276 ARG A N 1
ATOM 2159 C CA . ARG A 1 276 ? -21.043 9.936 -18.699 1.00 34.50 276 ARG A CA 1
ATOM 2160 C C . ARG A 1 276 ? -20.234 11.178 -18.306 1.00 34.50 276 ARG A C 1
ATOM 2162 O O . ARG A 1 276 ? -20.816 12.234 -18.101 1.00 34.50 276 ARG A O 1
ATOM 2169 N N . ARG A 1 277 ? -18.912 11.038 -18.199 1.00 32.03 277 ARG A N 1
ATOM 2170 C CA . ARG A 1 277 ? -17.854 12.028 -18.479 1.00 32.03 277 ARG A CA 1
ATOM 2171 C C . ARG A 1 277 ? -16.552 11.483 -17.889 1.00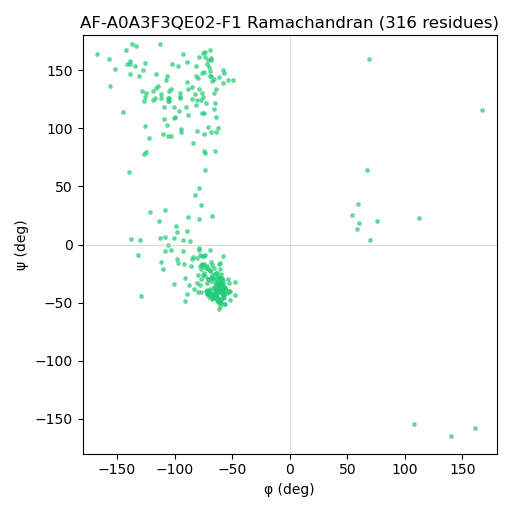 32.03 277 ARG A C 1
ATOM 2173 O O . ARG A 1 277 ? -16.440 11.306 -16.689 1.00 32.03 277 ARG A O 1
ATOM 2180 N N . GLN A 1 278 ? -15.603 11.215 -18.785 1.00 29.39 278 GLN A N 1
ATOM 2181 C CA . GLN A 1 278 ? -14.255 10.698 -18.524 1.00 29.39 278 GLN A CA 1
ATOM 2182 C C . GLN A 1 278 ? -14.174 9.265 -17.977 1.00 29.39 278 GLN A C 1
ATOM 2184 O O . GLN A 1 278 ? -13.582 8.982 -16.943 1.00 29.39 278 GLN A O 1
ATOM 2189 N N . SER A 1 279 ? -14.626 8.312 -18.795 1.00 24.34 279 SER A N 1
ATOM 2190 C CA . SER A 1 279 ? -13.938 7.025 -18.856 1.00 24.34 279 SER A CA 1
ATOM 2191 C C . SER A 1 279 ? -12.515 7.286 -19.362 1.00 24.34 279 SER A C 1
ATOM 2193 O O . SER A 1 279 ? -12.323 7.471 -20.569 1.00 24.34 279 SER A O 1
ATOM 2195 N N . ILE A 1 280 ? -11.514 7.328 -18.482 1.00 30.19 280 ILE A N 1
ATOM 2196 C CA . ILE A 1 280 ? -10.121 7.244 -18.930 1.00 30.19 280 ILE A CA 1
ATOM 2197 C C . ILE A 1 280 ? -9.887 5.793 -19.337 1.00 30.19 280 ILE A C 1
ATOM 2199 O O . ILE A 1 280 ? -9.372 4.955 -18.602 1.00 30.19 280 ILE A O 1
ATOM 2203 N N . SER A 1 281 ? -10.363 5.475 -20.536 1.00 27.52 281 SER A N 1
ATOM 2204 C CA . SER A 1 281 ? -9.951 4.287 -21.243 1.00 27.52 281 SER A CA 1
ATOM 2205 C C . SER A 1 281 ? -8.498 4.524 -21.630 1.00 27.52 281 SER A C 1
ATOM 2207 O O . SER A 1 281 ? -8.214 5.127 -22.659 1.00 27.52 281 SER A O 1
ATOM 2209 N N . TYR A 1 282 ? -7.560 4.019 -20.831 1.00 34.44 282 TYR A N 1
ATOM 2210 C CA . TYR A 1 282 ? -6.164 3.867 -21.249 1.00 34.44 282 TYR A CA 1
ATOM 2211 C C . TYR A 1 282 ? -6.019 2.796 -22.357 1.00 34.44 282 TYR A C 1
ATOM 2213 O O . TYR A 1 282 ? -4.949 2.222 -22.542 1.00 34.44 282 TYR A O 1
ATOM 2221 N N . ARG A 1 283 ? -7.079 2.524 -23.144 1.00 29.00 283 ARG A N 1
ATOM 2222 C CA . ARG A 1 283 ? -6.948 1.860 -24.441 1.00 29.00 283 ARG A CA 1
ATOM 2223 C C . ARG A 1 283 ? -6.146 2.772 -25.356 1.00 29.00 283 ARG A C 1
ATOM 2225 O O . ARG A 1 283 ? -6.650 3.773 -25.852 1.00 29.00 283 ARG A O 1
ATOM 2232 N N . CYS A 1 284 ? -4.922 2.353 -25.645 1.00 33.81 284 CYS A N 1
ATOM 2233 C CA . CYS A 1 284 ? -4.284 2.554 -26.944 1.00 33.81 284 CYS A CA 1
ATOM 2234 C C . CYS A 1 284 ? -4.112 3.989 -27.481 1.00 33.81 284 CYS A C 1
ATOM 2236 O O . CYS A 1 284 ? -3.766 4.123 -28.650 1.00 33.81 284 CYS A O 1
ATOM 2238 N N . GLN A 1 285 ? -4.273 5.070 -26.711 1.00 28.81 285 GLN A N 1
ATOM 2239 C CA . GLN A 1 285 ? -3.983 6.409 -27.262 1.00 28.81 285 GLN A CA 1
ATOM 2240 C C . GLN A 1 285 ? -2.487 6.722 -27.352 1.00 28.81 285 GLN A C 1
ATOM 2242 O O . GLN A 1 285 ? -2.073 7.540 -28.169 1.00 28.81 285 GLN A O 1
ATOM 2247 N N . LYS A 1 286 ? -1.653 6.031 -26.576 1.00 35.94 286 LYS A N 1
ATOM 2248 C CA . LYS A 1 286 ? -0.214 6.301 -26.517 1.00 35.94 286 LYS A CA 1
ATOM 2249 C C . LYS A 1 286 ? 0.602 5.342 -27.429 1.00 35.94 286 LYS A C 1
ATOM 2251 O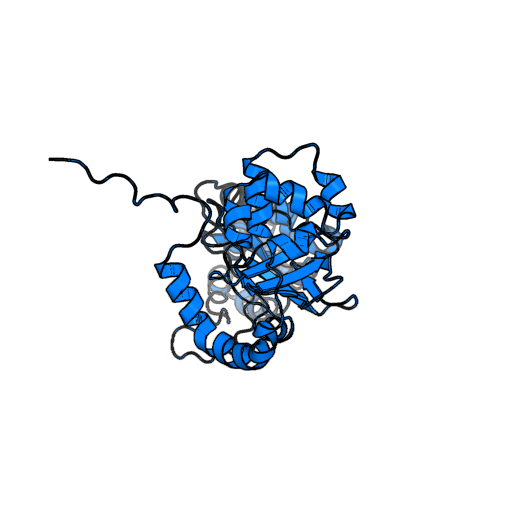 O . LYS A 1 286 ? 1.711 5.685 -27.833 1.00 35.94 286 LYS A O 1
ATOM 2256 N N . LEU A 1 287 ? 0.018 4.216 -27.890 1.00 33.75 287 LEU A N 1
ATOM 2257 C CA . LEU A 1 287 ? 0.667 3.223 -28.783 1.00 33.75 287 LEU A CA 1
ATOM 2258 C C . LEU A 1 287 ? 1.111 3.814 -30.140 1.00 33.75 287 LEU A C 1
ATOM 2260 O O . LEU A 1 287 ? 2.000 3.283 -30.803 1.00 33.75 287 LEU A O 1
ATOM 2264 N N . HIS A 1 288 ? 0.517 4.938 -30.546 1.00 30.72 288 HIS A N 1
ATOM 2265 C CA . HIS A 1 288 ? 0.820 5.616 -31.807 1.00 30.72 288 HIS A CA 1
ATOM 2266 C C . HIS A 1 288 ? 2.233 6.228 -31.872 1.00 30.72 288 HIS A C 1
ATOM 2268 O O . HIS A 1 288 ? 2.703 6.532 -32.970 1.00 30.72 288 HIS A 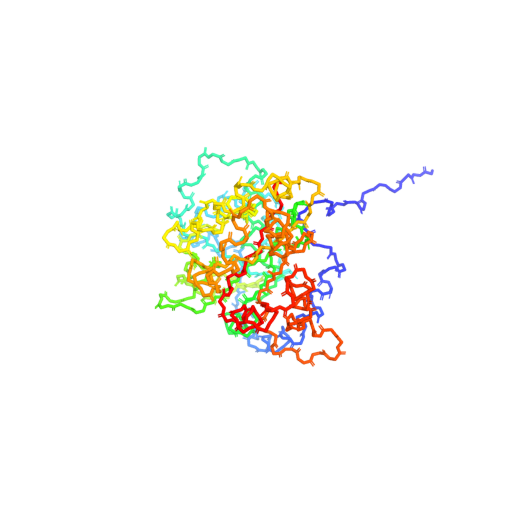O 1
ATOM 2274 N N . LEU A 1 289 ? 2.919 6.426 -30.737 1.00 34.28 289 LEU A N 1
ATOM 2275 C CA . LEU A 1 289 ? 4.200 7.141 -30.716 1.00 34.28 289 LEU A CA 1
ATOM 2276 C C . LEU A 1 289 ? 5.416 6.232 -30.963 1.00 34.28 289 LEU A C 1
ATOM 2278 O O . LEU A 1 289 ? 6.325 6.651 -31.673 1.00 34.28 289 LEU A O 1
ATOM 2282 N N . ILE A 1 290 ? 5.396 4.974 -30.496 1.00 35.12 290 ILE A N 1
ATOM 2283 C CA . ILE A 1 290 ? 6.447 3.967 -30.780 1.00 35.12 290 ILE A CA 1
ATOM 2284 C C . ILE A 1 290 ? 6.617 3.792 -32.299 1.00 35.12 290 ILE A C 1
ATOM 2286 O O . ILE A 1 290 ? 7.723 3.713 -32.830 1.00 35.12 290 ILE A O 1
ATOM 2290 N N . ILE A 1 291 ? 5.497 3.840 -33.020 1.00 35.06 291 ILE A N 1
ATOM 2291 C CA . ILE A 1 291 ? 5.436 3.736 -34.475 1.00 35.06 291 ILE A CA 1
ATOM 2292 C C . ILE A 1 291 ? 6.202 4.883 -35.144 1.00 35.06 291 ILE A C 1
ATOM 2294 O O . ILE A 1 291 ? 6.842 4.660 -36.159 1.00 35.06 291 ILE A O 1
ATOM 2298 N N . ARG A 1 292 ? 6.183 6.111 -34.613 1.00 37.50 292 ARG A N 1
ATOM 2299 C CA . ARG A 1 292 ? 6.837 7.246 -35.286 1.00 37.50 292 ARG A CA 1
ATOM 2300 C C . ARG A 1 292 ? 8.363 7.211 -35.208 1.00 37.50 292 ARG A C 1
ATOM 2302 O O . ARG A 1 292 ? 8.988 7.725 -36.131 1.00 37.50 292 ARG A O 1
ATOM 2309 N N . PHE A 1 293 ? 8.929 6.583 -34.178 1.00 40.28 293 PHE A N 1
ATOM 2310 C CA . PHE A 1 293 ? 10.377 6.547 -33.938 1.00 40.28 293 PHE A CA 1
ATOM 2311 C C . PHE A 1 293 ? 11.068 5.271 -34.441 1.00 40.28 293 PHE A C 1
ATOM 2313 O O . PHE A 1 293 ? 12.285 5.260 -34.579 1.00 40.28 293 PHE A O 1
ATOM 2320 N N . LEU A 1 294 ? 10.313 4.224 -34.795 1.00 39.44 294 LEU A N 1
ATOM 2321 C CA . LEU A 1 294 ? 10.861 3.049 -35.475 1.00 39.44 294 LEU A CA 1
ATOM 2322 C C . LEU A 1 294 ? 11.004 3.287 -36.994 1.00 39.44 294 LEU A C 1
ATOM 2324 O O . LEU A 1 294 ? 10.117 3.913 -37.605 1.00 39.44 294 LEU A O 1
ATOM 2328 N N . PRO A 1 295 ? 12.052 2.726 -37.637 1.00 43.12 295 PRO A N 1
ATOM 2329 C CA . PRO A 1 295 ? 12.146 2.650 -39.093 1.00 43.12 295 PRO A CA 1
ATOM 2330 C C . PRO A 1 295 ? 10.844 2.095 -39.688 1.00 43.12 295 PRO A C 1
ATOM 2332 O O . PRO A 1 295 ? 10.246 1.175 -39.123 1.00 43.12 295 PRO A O 1
ATOM 2335 N N . LEU A 1 296 ? 10.401 2.634 -40.833 1.00 48.72 296 LEU A N 1
ATOM 2336 C CA . LEU A 1 296 ? 9.085 2.348 -41.443 1.00 48.72 296 LEU A CA 1
ATOM 2337 C C . LEU A 1 296 ? 8.739 0.847 -41.521 1.00 48.72 296 LEU A C 1
ATOM 2339 O O . LEU A 1 296 ? 7.575 0.478 -41.372 1.00 48.72 296 LEU A O 1
ATOM 2343 N N . ARG A 1 297 ? 9.751 -0.010 -41.688 1.00 42.12 297 ARG A N 1
ATOM 2344 C CA . ARG A 1 297 ? 9.644 -1.471 -41.800 1.00 42.12 297 ARG A CA 1
ATOM 2345 C C . ARG A 1 297 ? 9.272 -2.223 -40.505 1.00 42.12 297 ARG A C 1
ATOM 2347 O O . ARG A 1 297 ? 8.712 -3.305 -40.611 1.00 42.12 297 ARG A O 1
ATOM 2354 N N . HIS A 1 298 ? 9.474 -1.661 -39.306 1.00 40.53 298 HIS A N 1
ATOM 2355 C CA . HIS A 1 298 ? 9.213 -2.368 -38.026 1.00 40.53 298 HIS A CA 1
ATOM 2356 C C . HIS A 1 298 ? 7.941 -1.904 -37.291 1.00 40.53 298 HIS A C 1
ATOM 2358 O O . HIS A 1 298 ? 7.567 -2.430 -36.243 1.00 40.53 298 HIS A O 1
ATOM 2364 N N . ARG A 1 299 ? 7.226 -0.932 -37.864 1.00 44.62 299 ARG A N 1
ATOM 2365 C CA . ARG A 1 299 ? 6.068 -0.252 -37.261 1.00 44.62 299 ARG A CA 1
ATOM 2366 C C . ARG A 1 299 ? 4.861 -1.150 -36.963 1.00 44.62 299 ARG A C 1
ATOM 2368 O O . ARG A 1 299 ? 4.148 -0.906 -35.995 1.00 44.62 299 ARG A O 1
ATOM 2375 N N . ARG A 1 300 ? 4.604 -2.168 -37.793 1.00 35.56 300 ARG A N 1
ATOM 2376 C CA . ARG A 1 300 ? 3.417 -3.039 -37.662 1.00 35.56 300 ARG A CA 1
ATOM 2377 C C . ARG A 1 300 ? 3.561 -4.116 -36.584 1.00 35.56 300 ARG A C 1
ATOM 2379 O O . ARG A 1 300 ? 2.546 -4.537 -36.042 1.00 35.56 300 ARG A O 1
ATOM 2386 N N . ILE A 1 301 ? 4.785 -4.534 -36.259 1.00 39.09 301 ILE A N 1
ATOM 2387 C CA . ILE A 1 301 ? 5.030 -5.689 -35.382 1.00 39.09 301 ILE A CA 1
ATOM 2388 C C . ILE A 1 301 ? 4.951 -5.288 -33.898 1.00 39.09 301 ILE A C 1
ATOM 2390 O O . ILE A 1 301 ? 4.329 -5.987 -33.102 1.00 39.09 301 ILE A O 1
ATOM 2394 N N . ALA A 1 302 ? 5.448 -4.097 -33.543 1.00 32.75 302 ALA A N 1
ATOM 2395 C CA . ALA A 1 302 ? 5.384 -3.573 -32.176 1.00 32.75 302 ALA A CA 1
ATOM 2396 C C . ALA A 1 302 ? 3.938 -3.371 -31.667 1.00 32.75 302 ALA A C 1
ATOM 2398 O O . ALA A 1 302 ? 3.651 -3.613 -30.500 1.00 32.75 302 ALA A O 1
ATOM 2399 N N . CYS A 1 303 ? 2.989 -2.997 -32.535 1.00 32.62 303 CYS A N 1
ATOM 2400 C CA . CYS A 1 303 ? 1.588 -2.760 -32.149 1.00 32.62 303 CYS A CA 1
ATOM 2401 C C . CYS A 1 303 ? 0.875 -3.992 -31.551 1.00 32.62 303 CYS A C 1
ATOM 2403 O O . CYS A 1 303 ? -0.030 -3.832 -30.735 1.00 32.62 303 CYS A O 1
ATOM 2405 N N . GLY A 1 304 ? 1.242 -5.210 -31.971 1.00 31.06 304 GLY A N 1
ATOM 2406 C CA . GLY A 1 304 ? 0.555 -6.442 -31.561 1.00 31.06 304 GLY A CA 1
ATOM 2407 C C . GLY A 1 304 ? 0.964 -6.962 -30.179 1.00 31.06 304 GLY A C 1
ATOM 2408 O O . GLY A 1 304 ? 0.128 -7.503 -29.456 1.00 31.06 304 GLY A O 1
ATOM 2409 N N . VAL A 1 305 ? 2.228 -6.762 -29.797 1.00 36.66 305 VAL A N 1
ATOM 2410 C CA . VAL A 1 305 ? 2.850 -7.373 -28.608 1.00 36.66 305 VAL A CA 1
ATOM 2411 C C . VAL A 1 305 ? 2.464 -6.649 -27.310 1.00 36.66 305 VAL A C 1
ATOM 2413 O O . VAL A 1 305 ? 2.118 -7.286 -26.319 1.00 36.66 305 VAL A O 1
ATOM 2416 N N . TYR A 1 306 ? 2.412 -5.314 -27.319 1.00 38.34 306 TYR A N 1
ATOM 2417 C CA . TYR A 1 306 ? 2.207 -4.483 -26.119 1.00 38.34 306 TYR A CA 1
ATOM 2418 C C . TYR A 1 306 ? 0.748 -4.390 -25.620 1.00 38.34 306 TYR A C 1
ATOM 2420 O O . TYR A 1 306 ? 0.392 -3.424 -24.957 1.00 38.34 306 TYR A O 1
ATOM 2428 N N . SER A 1 307 ? -0.145 -5.330 -25.943 1.00 31.67 307 SER A N 1
ATOM 2429 C CA . SER A 1 307 ? -1.575 -5.218 -25.579 1.00 31.67 307 SER A CA 1
ATOM 2430 C C . SER A 1 307 ? -2.052 -6.169 -24.475 1.00 31.67 307 SER A C 1
ATOM 2432 O O . SER A 1 307 ? -3.206 -6.055 -24.060 1.00 31.67 307 SER A O 1
ATOM 2434 N N . ARG A 1 308 ? -1.211 -7.098 -23.989 1.00 32.00 308 ARG A N 1
ATOM 2435 C CA . ARG A 1 308 ? -1.672 -8.193 -23.108 1.00 32.00 308 ARG A CA 1
ATOM 2436 C C . ARG A 1 308 ? -0.875 -8.449 -21.822 1.00 32.00 308 ARG A C 1
ATOM 2438 O O . ARG A 1 308 ? -1.367 -9.203 -20.994 1.00 32.00 308 ARG A O 1
ATOM 2445 N N . GLU A 1 309 ? 0.282 -7.824 -21.608 1.00 35.28 309 GLU A N 1
ATOM 2446 C CA . GLU A 1 309 ? 1.224 -8.234 -20.544 1.00 35.28 309 GLU A CA 1
ATOM 2447 C C . GLU A 1 309 ? 1.848 -7.028 -19.819 1.00 35.28 309 GLU A C 1
ATOM 2449 O O . GLU A 1 309 ? 3.055 -6.810 -19.873 1.00 35.28 309 GLU A O 1
ATOM 2454 N N . PHE A 1 310 ? 1.029 -6.212 -19.147 1.00 35.94 310 PHE A N 1
ATOM 2455 C CA . PHE A 1 310 ? 1.541 -5.167 -18.256 1.00 35.94 310 PHE A CA 1
ATOM 2456 C C . PHE A 1 310 ? 1.128 -5.415 -16.819 1.00 35.94 310 PHE A C 1
ATOM 2458 O O . PHE A 1 310 ? -0.046 -5.644 -16.523 1.00 35.94 310 PHE A O 1
ATOM 2465 N N . VAL A 1 311 ? 2.095 -5.254 -15.926 1.00 38.72 311 VAL A N 1
ATOM 2466 C CA . VAL A 1 311 ? 1.850 -5.102 -14.502 1.00 38.72 311 VAL A CA 1
ATOM 2467 C C . VAL A 1 311 ? 1.959 -3.609 -14.188 1.00 38.72 311 VAL A C 1
ATOM 2469 O O . VAL A 1 311 ? 2.989 -2.987 -14.446 1.00 38.72 311 VAL A O 1
ATOM 2472 N N . ALA A 1 312 ? 0.862 -3.016 -13.716 1.00 35.12 312 ALA A N 1
ATOM 2473 C CA . ALA A 1 312 ? 0.795 -1.606 -13.348 1.00 35.12 312 ALA A CA 1
ATOM 2474 C C . ALA A 1 312 ? 0.770 -1.489 -11.824 1.00 35.12 312 ALA A C 1
ATOM 2476 O O . ALA A 1 312 ? -0.119 -2.053 -11.183 1.00 35.12 312 ALA A O 1
ATOM 2477 N N . PHE A 1 313 ? 1.717 -0.739 -11.261 1.00 37.44 313 PHE A N 1
ATOM 2478 C CA . PHE A 1 313 ? 1.761 -0.461 -9.829 1.00 37.44 313 PHE A CA 1
ATOM 2479 C C . PHE A 1 313 ? 1.802 1.049 -9.559 1.00 37.44 313 PHE A C 1
ATOM 2481 O O . PHE A 1 313 ? 2.620 1.755 -10.154 1.00 37.44 313 PHE A O 1
ATOM 2488 N N . PRO A 1 314 ? 0.929 1.555 -8.669 1.00 35.66 314 PRO A N 1
ATOM 2489 C CA . PRO A 1 314 ? 1.038 2.906 -8.141 1.00 35.66 314 PRO A CA 1
ATOM 2490 C C . PRO A 1 314 ? 2.170 2.963 -7.108 1.00 35.66 314 PRO A C 1
ATOM 2492 O O . PRO A 1 314 ? 2.183 2.184 -6.150 1.00 35.66 314 PRO A O 1
ATOM 2495 N N . CYS A 1 315 ? 3.093 3.904 -7.290 1.00 35.03 315 CYS A N 1
ATOM 2496 C CA . CYS A 1 315 ? 4.280 4.082 -6.455 1.00 35.03 315 CYS A CA 1
ATOM 2497 C C . CYS A 1 315 ? 4.359 5.519 -5.915 1.00 35.03 315 CYS A C 1
ATOM 2499 O O . CYS A 1 315 ? 3.820 6.453 -6.517 1.00 35.03 315 CYS A O 1
ATOM 2501 N N . LEU A 1 316 ? 5.066 5.701 -4.797 1.00 27.78 316 LEU A N 1
ATOM 2502 C CA . LEU A 1 316 ? 5.532 7.028 -4.382 1.00 27.78 316 LEU A CA 1
ATOM 2503 C C . LEU A 1 316 ? 6.606 7.524 -5.362 1.00 27.78 316 LEU A C 1
ATOM 2505 O O . LEU A 1 316 ? 7.233 6.735 -6.078 1.00 27.78 316 LEU A O 1
ATOM 2509 N N . CYS A 1 317 ? 6.817 8.835 -5.406 1.00 28.22 317 CYS A N 1
ATOM 2510 C CA . CYS A 1 317 ? 8.046 9.369 -5.992 1.00 28.22 317 CYS A CA 1
ATOM 2511 C C . CYS A 1 317 ? 9.238 9.099 -5.077 1.00 28.22 317 CYS A C 1
ATOM 2513 O O . CYS A 1 317 ? 9.017 8.858 -3.886 1.00 28.22 317 CYS A O 1
ATOM 2515 N N . ALA A 1 318 ? 10.437 9.062 -5.682 1.00 33.41 318 ALA A N 1
ATOM 2516 C CA . ALA A 1 318 ? 11.700 8.892 -4.970 1.00 33.41 318 ALA A CA 1
ATOM 2517 C C . ALA A 1 318 ? 11.751 9.811 -3.760 1.00 33.41 318 ALA A C 1
ATOM 2519 O O . ALA A 1 318 ? 11.252 10.961 -3.864 1.00 33.41 318 ALA A O 1
#

Solvent-accessible surface area (backbone atoms only — not comparable to full-atom values): 17943 Å² total; per-residue (Å²): 139,81,82,90,82,84,91,65,89,55,80,70,49,46,82,47,74,70,51,47,51,48,49,46,60,74,39,39,78,58,49,56,62,52,44,64,70,39,67,62,39,85,69,34,89,40,36,50,44,55,47,33,68,70,37,77,67,30,50,56,53,38,58,56,35,70,73,34,66,70,58,40,54,50,37,62,34,67,91,46,48,24,22,39,52,40,34,27,44,74,40,49,67,78,54,64,90,75,62,51,74,67,53,47,52,52,46,52,25,61,31,28,22,83,39,76,73,46,64,79,54,33,77,64,52,32,64,45,60,26,35,23,38,53,87,36,33,71,48,61,44,64,49,38,46,41,85,50,98,85,41,44,22,41,72,85,75,27,36,48,76,45,71,67,44,74,28,48,21,28,33,40,29,36,20,61,36,69,85,71,81,68,47,24,52,54,57,47,61,72,69,49,59,56,94,47,29,42,62,52,53,50,54,45,70,73,27,62,73,50,45,56,57,42,60,38,58,91,39,27,7,18,24,46,50,54,52,35,41,66,62,58,67,68,46,55,68,71,57,49,56,39,38,76,31,86,89,20,41,66,58,37,45,55,55,55,51,68,34,49,40,78,55,39,53,55,73,91,70,72,69,90,64,90,58,97,73,78,76,82,64,84,69,69,76,70,66,66,56,65,39,72,78,40,63,85,89,55,36,75,62,61,69,68,66,80,74,79,65,71,54,76,49,56,20,24,30,70

InterPro domains:
  IPR000782 FAS1 domain [PF02469] (57-181)
  IPR000782 FAS1 domain [PF02469] (196-273)
  IPR000782 FAS1 domain [PS50213] (45-179)
  IPR000782 FAS1 domain [PS50213] (184-318)
  IPR000782 FAS1 domain [SM00554] (83-182)
  IPR000782 FAS1 domain [SM00554] (223-308)
  IPR036378 FAS1 domain superfamily [G3DSA:2.30.180.10] (46-185)
  IPR036378 FAS1 domain superfamily [G3DSA:2.30.180.10] (190-286)
  IPR036378 FAS1 domain superfamily [SSF82153] (44-182)
  IPR036378 FAS1 domain superfamily [SSF82153] (190-268)
  IPR050904 Cell adhesion and biosynthesis-related protein [PTHR10900] (35-273)

Sequence (318 aa):
MTAPGSEHWLASTAPTEGSLEHLQQQYAGYCHALMSSLADADKAQVTLYEFLATNSDTSEFIQLVDRSRRIKELLQNSDFSSTVWVPSNIALRRLRNELSEEDILALLQRHISPCFLPISFLLTAPTVDTLFYPDRLNGTQRITVRPSLNGLCVNSHATVIEQDHLVANGLVHLMDQVLSPRPTIGAFLAALPPSDFDLFQSAVKQSEAVQNILEDESRRGGTIFVPTNEAFRKLPEDVHTFLFSDEGAISLQALLRYHVVSNQSLYSIVSTIRTRRQSISYRCQKLHLIIRFLPLRHRRIACGVYSREFVAFPCLCA

Radius of gyration: 22.94 Å; Cα contacts (8 Å, |Δi|>4): 477; chains: 1; bounding box: 56×63×66 Å